Protein AF-A0A7C7KU32-F1 (afdb_monomer)

Secondary structure (DSSP, 8-state):
-EEEETTEEEEEEEEEPS-SSS-S-GGGSSSSSPPTTGGGS--EEEEEEEEEEEETTEEEEEEEE--TTS-EEEEEEEEEETTEEEEEEEEEE--SSSTT--EEEEEEEEEEEETTEEEEEEEEEEE-SS-EEEEEEEEEEEEETTEE--EEEEEEE-TTS--SSSSEEEEEEE--EEEEETTEEEEEEEEEEEESS-TTTS-SEEEEEEEEEEE--

Mean predicted aligned error: 4.16 Å

pLDDT: mean 93.87, std 7.4, range [55.31, 98.69]

Sequence (217 aa):
TLKPLSGVSVDAGILTTNIGFEIADTYSNPNVLFGSVWWAQPFRYPGARITYDVMEGISLYTEYNKEYGGDNFAVGSLGSVGNISYAITYFDYNDTDTNGTNKNLIDLVLSTSLGPTTLGLNLDYQWLDDDSAYGIALYFIPTFGNLSVPIRLEYFNSGTSGIYLDEEGYTAT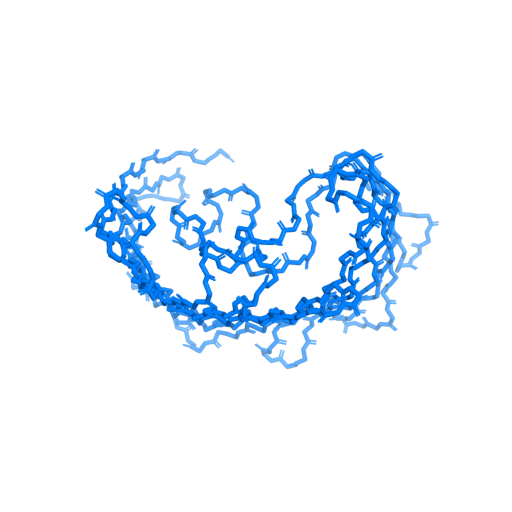VTPTLRPSENTFIRLDVSFISTENDVFGSEDDKTTASLELGFTF

Solvent-accessible surface area (backbone atoms only — not comparable to full-atom values): 11095 Å² total; per-residue (Å²): 117,46,67,92,47,90,55,34,40,39,37,70,45,80,40,69,57,84,57,61,75,64,57,86,58,43,91,78,31,74,45,70,70,84,50,76,61,57,72,64,52,72,59,70,30,46,32,40,35,43,36,39,51,80,48,93,56,33,30,39,37,42,34,43,33,46,50,71,89,18,74,25,41,36,41,35,42,41,37,49,62,90,71,34,37,40,33,39,35,42,37,44,39,42,32,63,76,60,86,63,48,50,38,39,37,40,33,41,24,41,35,38,69,63,83,61,27,39,40,38,38,27,38,39,44,33,34,45,90,89,40,48,30,40,26,40,37,40,36,44,34,42,49,61,91,53,36,34,48,26,35,40,41,36,42,40,35,5,58,89,54,66,64,41,100,45,48,32,37,40,36,44,33,43,16,46,31,41,35,91,44,100,42,34,40,41,34,43,26,42,35,39,39,40,39,80,54,58,80,66,84,83,31,36,56,50,78,48,76,49,76,49,76,52,75,60,134

Structure (mmCIF, N/CA/C/O backbone):
data_AF-A0A7C7KU32-F1
#
_entry.id   AF-A0A7C7KU32-F1
#
loop_
_atom_site.group_PDB
_atom_site.id
_atom_site.type_symbol
_atom_site.label_atom_id
_atom_site.label_alt_id
_atom_site.label_comp_id
_atom_site.label_asym_id
_atom_site.label_entity_id
_atom_site.label_seq_id
_atom_site.pdbx_PDB_ins_code
_atom_site.Cartn_x
_atom_site.Cartn_y
_atom_site.Cartn_z
_atom_site.occupancy
_atom_site.B_iso_or_equiv
_atom_site.auth_seq_id
_atom_site.auth_comp_id
_atom_site.auth_asym_id
_atom_site.auth_atom_id
_atom_site.pdbx_PDB_model_num
ATOM 1 N N . THR A 1 1 ? -20.100 5.529 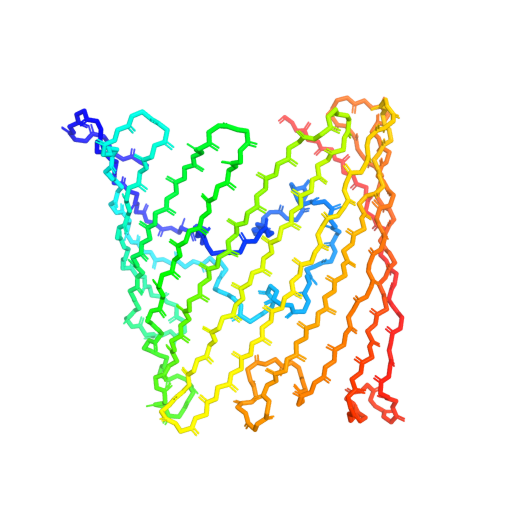-10.520 1.00 92.25 1 THR A N 1
ATOM 2 C CA . THR A 1 1 ? -20.459 4.131 -10.812 1.00 92.25 1 THR A CA 1
ATOM 3 C C . THR A 1 1 ? -21.775 4.024 -11.555 1.00 92.25 1 THR A C 1
ATOM 5 O O . THR A 1 1 ? -22.782 4.554 -11.096 1.00 92.25 1 THR A O 1
ATOM 8 N N . LEU A 1 2 ? -21.780 3.320 -12.682 1.00 95.00 2 LEU A N 1
ATOM 9 C CA . LEU A 1 2 ? -22.965 2.850 -13.400 1.00 95.00 2 LEU A CA 1
ATOM 10 C C . LEU A 1 2 ? -23.115 1.339 -13.170 1.00 95.00 2 LEU A C 1
ATOM 12 O O . LEU A 1 2 ? -22.115 0.633 -13.086 1.00 95.00 2 LEU A O 1
ATOM 16 N N . LYS A 1 3 ? -24.350 0.837 -13.080 1.00 96.75 3 LYS A N 1
ATOM 17 C CA . LYS A 1 3 ? -24.653 -0.596 -12.898 1.00 96.75 3 LYS A CA 1
ATOM 18 C C . LYS A 1 3 ? -25.557 -1.086 -14.034 1.00 96.75 3 LYS A C 1
ATOM 20 O O . LYS A 1 3 ? -26.775 -1.112 -13.864 1.00 96.75 3 LYS A O 1
ATOM 25 N N . PRO A 1 4 ? -24.997 -1.372 -15.222 1.00 93.31 4 PRO A N 1
ATOM 26 C CA . PRO A 1 4 ? -25.795 -1.666 -16.412 1.00 93.31 4 PRO A CA 1
ATOM 27 C C . PRO A 1 4 ? -26.512 -3.020 -16.334 1.00 93.31 4 PRO A C 1
ATOM 29 O O . PRO A 1 4 ? -27.565 -3.188 -16.942 1.00 93.31 4 PRO A O 1
ATOM 32 N N . LEU A 1 5 ? -25.944 -3.978 -15.598 1.00 96.00 5 LEU A N 1
ATOM 33 C CA . LEU A 1 5 ? -26.462 -5.330 -15.413 1.00 96.00 5 LEU A CA 1
ATOM 34 C C . LEU A 1 5 ? -26.204 -5.779 -13.970 1.00 96.00 5 LEU A C 1
ATOM 36 O O . LEU A 1 5 ? -25.356 -5.220 -13.274 1.00 96.00 5 LEU A O 1
ATOM 40 N N . SER A 1 6 ? -26.932 -6.801 -13.520 1.00 95.19 6 SER A N 1
ATOM 41 C CA . SER A 1 6 ? -26.637 -7.443 -12.236 1.00 95.19 6 SER A CA 1
ATOM 42 C C . SER A 1 6 ? -25.220 -8.023 -12.256 1.00 95.19 6 SER A C 1
ATOM 44 O O . SER A 1 6 ? -24.828 -8.646 -13.242 1.00 95.19 6 SER A O 1
ATOM 46 N N . GLY A 1 7 ? -24.457 -7.775 -11.191 1.00 95.38 7 GLY A N 1
ATOM 47 C CA . GLY A 1 7 ? -23.067 -8.214 -11.068 1.00 95.38 7 GLY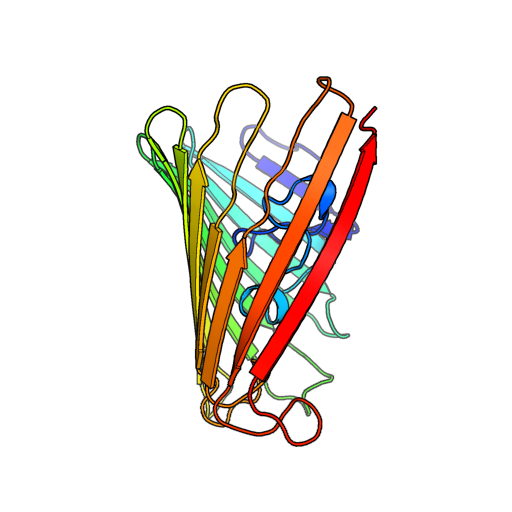 A CA 1
ATOM 48 C C . GLY A 1 7 ? -22.065 -7.447 -11.932 1.00 95.38 7 GLY A C 1
ATOM 49 O O . GLY A 1 7 ? -20.913 -7.846 -11.981 1.00 95.38 7 GLY A O 1
ATOM 50 N N . VAL A 1 8 ? -22.460 -6.375 -12.633 1.00 97.75 8 VAL A N 1
ATOM 51 C CA . VAL A 1 8 ? -21.537 -5.545 -13.427 1.00 97.75 8 VAL A CA 1
ATOM 52 C C . VAL A 1 8 ? -21.561 -4.108 -12.922 1.00 97.75 8 VAL A C 1
ATOM 54 O O . VAL A 1 8 ? -22.628 -3.487 -12.856 1.00 97.75 8 VAL A O 1
ATOM 57 N N . SER A 1 9 ? -20.386 -3.546 -12.636 1.00 98.19 9 SER A N 1
ATOM 58 C CA . SER A 1 9 ? -20.213 -2.111 -12.399 1.00 98.19 9 SER A CA 1
ATOM 59 C C . SER A 1 9 ? -19.231 -1.495 -13.385 1.00 98.19 9 SER A C 1
ATOM 61 O O . SER A 1 9 ? -18.278 -2.128 -13.830 1.00 98.19 9 SER A O 1
ATOM 63 N N . VAL A 1 10 ? -19.496 -0.239 -13.735 1.00 98.06 10 VAL A N 1
ATOM 64 C CA . VAL A 1 10 ? -18.617 0.586 -14.559 1.00 98.06 10 VAL A CA 1
ATOM 65 C C . VAL A 1 10 ? -18.319 1.871 -13.800 1.00 98.06 10 VAL A C 1
ATOM 67 O O . VAL A 1 10 ? -19.229 2.643 -13.479 1.00 98.06 10 VAL A O 1
ATOM 70 N N . ASP A 1 11 ? -17.048 2.111 -13.526 1.00 97.75 11 ASP A N 1
ATOM 71 C CA . ASP A 1 11 ? -16.542 3.327 -12.905 1.00 97.75 11 ASP A CA 1
ATOM 72 C C . ASP A 1 11 ? -15.742 4.124 -13.925 1.00 97.75 11 ASP A C 1
ATOM 74 O O . ASP A 1 11 ? -15.024 3.554 -14.736 1.00 97.75 11 ASP A O 1
ATOM 78 N N . ALA A 1 12 ? -15.909 5.443 -13.929 1.00 96.88 12 ALA A N 1
ATOM 79 C CA . ALA A 1 12 ? -15.199 6.341 -14.828 1.00 96.88 12 ALA A CA 1
ATOM 80 C C . ALA A 1 12 ? -15.005 7.700 -14.154 1.00 96.88 12 ALA A C 1
ATOM 82 O O . ALA A 1 12 ? -15.864 8.138 -13.382 1.00 96.88 12 ALA A O 1
ATOM 83 N N . GLY A 1 13 ? -13.897 8.366 -14.468 1.00 95.31 13 GLY A N 1
ATOM 84 C CA . GLY A 1 13 ? -13.488 9.622 -13.839 1.00 95.31 13 GLY A CA 1
ATOM 85 C C . GLY A 1 13 ? -12.115 9.474 -13.200 1.00 95.31 13 GLY A C 1
ATOM 86 O O . GLY A 1 13 ? -11.280 8.752 -13.731 1.00 95.31 13 GLY A O 1
ATOM 87 N N . ILE A 1 14 ? -11.882 10.152 -12.075 1.00 94.12 14 ILE A N 1
ATOM 88 C CA . ILE A 1 14 ? -10.678 9.929 -11.269 1.00 94.12 14 ILE A CA 1
ATOM 89 C C . ILE A 1 14 ? -10.911 8.696 -10.403 1.00 94.12 14 ILE A C 1
ATOM 91 O O . ILE A 1 14 ? -11.779 8.704 -9.528 1.00 94.12 14 ILE A O 1
ATOM 95 N N . LEU A 1 15 ? -10.159 7.641 -10.684 1.00 93.69 15 LEU A N 1
ATOM 96 C CA . LEU A 1 15 ? -10.198 6.379 -9.965 1.00 93.69 15 LEU A CA 1
ATOM 97 C C . LEU A 1 15 ? -9.071 6.349 -8.932 1.00 93.69 15 LEU A C 1
ATOM 99 O O . LEU A 1 15 ? -7.986 6.876 -9.175 1.00 93.69 15 LEU A O 1
ATOM 103 N N . THR A 1 16 ? -9.336 5.720 -7.791 1.00 92.12 16 THR A N 1
ATOM 104 C CA . THR A 1 16 ? -8.290 5.276 -6.863 1.00 92.12 16 THR A CA 1
ATOM 105 C C . THR A 1 16 ? -7.867 3.870 -7.265 1.00 92.12 16 THR A C 1
ATOM 107 O O . THR A 1 16 ? -8.709 3.066 -7.686 1.00 92.12 16 THR A O 1
ATOM 110 N N . THR A 1 17 ? -6.579 3.573 -7.126 1.00 90.88 17 THR A N 1
ATOM 111 C CA . THR A 1 17 ? -6.053 2.244 -7.424 1.00 90.88 17 THR A CA 1
ATOM 112 C C . THR A 1 17 ? -6.693 1.128 -6.588 1.00 90.88 17 THR A C 1
ATOM 114 O O . THR A 1 17 ? -7.197 1.366 -5.492 1.00 90.88 17 THR A O 1
ATOM 117 N N . ASN A 1 18 ? -6.673 -0.090 -7.131 1.00 93.81 18 ASN A N 1
ATOM 118 C CA . ASN A 1 18 ? -6.971 -1.340 -6.416 1.00 93.81 18 ASN A CA 1
ATOM 119 C C . ASN A 1 18 ? -5.692 -2.092 -5.994 1.00 93.81 18 ASN A C 1
ATOM 121 O O . ASN A 1 18 ? -5.773 -3.232 -5.546 1.00 93.81 18 ASN A O 1
ATOM 125 N N . ILE A 1 19 ? -4.532 -1.482 -6.224 1.00 94.69 19 ILE A N 1
ATOM 126 C CA . ILE A 1 19 ? -3.205 -2.025 -5.933 1.00 94.69 19 ILE A CA 1
ATOM 127 C C . ILE A 1 19 ? -2.798 -1.582 -4.541 1.00 94.69 19 ILE A C 1
ATOM 129 O O . ILE A 1 19 ? -3.025 -0.422 -4.201 1.00 94.69 19 ILE A O 1
ATOM 133 N N . GLY A 1 20 ? -2.198 -2.507 -3.797 1.00 95.06 20 GLY A N 1
ATOM 134 C CA . GLY A 1 20 ? -1.613 -2.305 -2.485 1.00 95.06 20 GLY A CA 1
ATOM 135 C C . GLY A 1 20 ? -2.590 -2.225 -1.318 1.00 95.06 20 GLY A C 1
ATOM 136 O O . GLY A 1 20 ? -3.811 -2.153 -1.456 1.00 95.06 20 GLY A O 1
ATOM 137 N N . PHE A 1 21 ? -2.015 -2.293 -0.117 1.00 95.25 21 PHE A N 1
ATOM 138 C CA . PHE A 1 21 ? -2.774 -2.340 1.136 1.00 95.25 21 PHE A CA 1
ATOM 139 C C . PHE A 1 21 ? -3.217 -0.957 1.628 1.00 95.25 21 PHE A C 1
ATOM 141 O O . PHE A 1 21 ? -4.255 -0.831 2.281 1.00 95.25 21 PHE A O 1
ATOM 148 N N . GLU A 1 22 ? -2.410 0.072 1.374 1.00 93.56 22 GLU A N 1
ATOM 149 C CA . GLU A 1 22 ? -2.767 1.441 1.737 1.00 93.56 22 GLU A CA 1
ATOM 150 C C . GLU A 1 22 ? -3.750 2.015 0.711 1.00 93.56 22 GLU A C 1
ATOM 152 O O . GLU A 1 22 ? -4.042 1.419 -0.317 1.00 93.56 22 GLU A O 1
ATOM 157 N N . ILE A 1 23 ? -4.350 3.156 1.014 1.00 89.94 23 ILE A N 1
ATOM 158 C CA . ILE A 1 23 ? -5.254 3.851 0.104 1.00 89.94 23 ILE A CA 1
ATOM 159 C C . ILE A 1 23 ? -4.927 5.332 0.073 1.00 89.94 23 ILE A C 1
ATOM 161 O O . ILE A 1 23 ? -4.360 5.896 1.006 1.00 89.94 23 ILE A O 1
ATOM 165 N N . ALA A 1 24 ? -5.327 5.990 -1.010 1.00 85.00 24 ALA A N 1
ATOM 166 C CA . ALA A 1 24 ? -4.968 7.379 -1.251 1.00 85.00 24 ALA A CA 1
ATOM 167 C C . ALA A 1 24 ? -5.427 8.362 -0.157 1.00 85.00 24 ALA A C 1
ATOM 169 O O . ALA A 1 24 ? -4.800 9.393 0.082 1.00 85.00 24 ALA A O 1
ATOM 170 N N . ASP A 1 25 ? -6.534 8.047 0.506 1.00 86.44 25 ASP A N 1
ATOM 171 C CA . ASP A 1 25 ? -7.061 8.824 1.618 1.00 86.44 25 ASP A CA 1
ATOM 172 C C . ASP A 1 25 ? -6.360 8.428 2.924 1.00 86.44 25 ASP A C 1
ATOM 174 O O . ASP A 1 25 ? -6.793 7.515 3.627 1.00 86.44 25 ASP A O 1
ATOM 178 N N . THR A 1 26 ? -5.284 9.138 3.270 1.00 83.25 26 THR A N 1
ATOM 179 C CA . THR A 1 26 ? -4.409 8.823 4.419 1.00 83.25 26 THR A CA 1
ATOM 180 C C . THR A 1 26 ? -5.140 8.714 5.760 1.00 83.25 26 THR A C 1
ATOM 182 O O . THR A 1 26 ? -4.711 7.969 6.641 1.00 83.25 26 THR A O 1
ATOM 185 N N . TYR A 1 27 ? -6.262 9.417 5.946 1.00 86.12 27 TYR A N 1
ATOM 186 C CA . TYR A 1 27 ? -7.094 9.330 7.157 1.00 86.12 27 TYR A CA 1
ATOM 187 C C . TYR A 1 27 ? -7.785 7.968 7.339 1.00 86.12 27 TYR A C 1
ATOM 189 O O . TYR A 1 27 ? -8.205 7.634 8.449 1.00 86.12 27 TYR A O 1
ATOM 197 N N . SER A 1 28 ? -7.890 7.185 6.267 1.00 88.88 28 SER A N 1
ATOM 198 C CA . SER A 1 28 ? -8.408 5.817 6.280 1.00 88.88 28 SER A CA 1
ATOM 199 C C . SER A 1 28 ? -7.304 4.759 6.386 1.00 88.88 28 SER A C 1
ATOM 201 O O . SER A 1 28 ? -7.614 3.595 6.633 1.00 88.88 28 SER A O 1
ATOM 203 N N . ASN A 1 29 ? -6.031 5.143 6.250 1.00 93.12 29 ASN A N 1
ATOM 204 C CA . ASN A 1 29 ? -4.909 4.223 6.433 1.00 93.12 29 ASN A CA 1
ATOM 205 C C . ASN A 1 29 ? -4.618 3.967 7.916 1.00 93.12 29 ASN A C 1
ATOM 207 O O . ASN A 1 29 ? -4.879 4.832 8.757 1.00 93.12 29 ASN A O 1
ATOM 211 N N . PRO A 1 30 ? -4.030 2.810 8.268 1.00 93.44 30 PRO A N 1
ATOM 212 C CA . PRO A 1 30 ? -3.544 2.572 9.624 1.00 93.44 30 PRO A CA 1
ATOM 213 C C . PRO A 1 30 ? -2.400 3.524 10.002 1.00 93.44 30 PRO A C 1
ATOM 215 O O . PRO A 1 30 ? -2.381 4.056 11.110 1.00 93.44 30 PRO A O 1
ATOM 218 N N . ASN A 1 31 ? -1.473 3.760 9.074 1.00 95.25 31 ASN A N 1
ATOM 219 C CA . ASN A 1 31 ? -0.324 4.645 9.242 1.00 95.25 31 ASN A CA 1
ATOM 220 C C . ASN A 1 31 ? -0.621 6.040 8.655 1.00 95.25 31 ASN A C 1
ATOM 222 O O . ASN A 1 31 ? -1.492 6.186 7.796 1.00 95.25 31 ASN A O 1
ATOM 226 N N . VAL A 1 32 ? 0.066 7.080 9.140 1.00 93.62 32 VAL A N 1
ATOM 227 C CA . VAL A 1 32 ? -0.073 8.453 8.609 1.00 93.62 32 VAL A CA 1
ATOM 228 C C . VAL A 1 32 ? 0.771 8.612 7.350 1.00 93.62 32 VAL A C 1
ATOM 230 O O . VAL A 1 32 ? 0.314 9.190 6.365 1.00 93.62 32 VAL A O 1
ATOM 233 N N . LEU A 1 33 ? 2.008 8.114 7.396 1.00 93.56 33 LEU A N 1
ATOM 234 C CA . LEU A 1 33 ? 2.943 8.162 6.281 1.00 93.56 33 LEU A CA 1
ATOM 235 C C . LEU A 1 33 ? 2.787 6.913 5.412 1.00 93.56 33 LEU A C 1
ATOM 237 O O 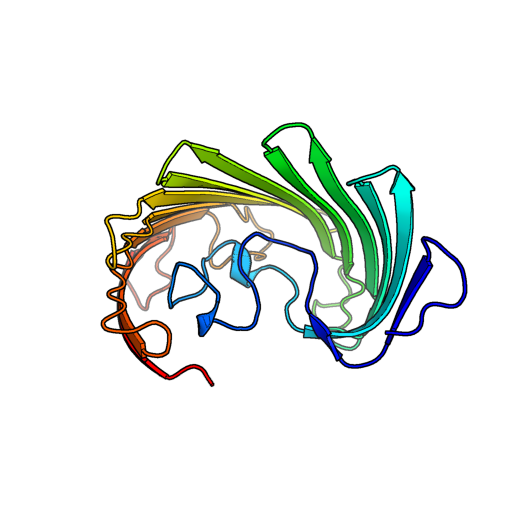. LEU A 1 33 ? 2.787 5.790 5.926 1.00 93.56 33 LEU A O 1
ATOM 241 N N . PHE A 1 34 ? 2.721 7.116 4.098 1.00 93.94 34 PHE A N 1
ATOM 242 C CA . PHE A 1 34 ? 2.792 6.026 3.130 1.00 93.94 34 PHE A CA 1
ATOM 243 C C . PHE A 1 34 ? 4.103 5.254 3.261 1.00 93.94 34 PHE A C 1
ATOM 245 O O . PHE A 1 34 ? 5.154 5.845 3.530 1.00 93.94 34 PHE A O 1
ATOM 252 N N . GLY A 1 35 ? 4.015 3.940 3.091 1.00 93.62 35 GLY A N 1
ATOM 253 C CA . GLY A 1 35 ? 5.149 3.033 3.139 1.00 93.62 35 GLY A CA 1
ATOM 254 C C . GLY A 1 35 ? 6.030 3.131 1.907 1.00 93.62 35 GLY A C 1
ATOM 255 O O . GLY A 1 35 ? 5.604 3.606 0.852 1.00 93.62 35 GLY A O 1
ATOM 256 N N . SER A 1 36 ? 7.270 2.671 2.036 1.00 94.44 36 SER A N 1
ATOM 257 C CA . SER A 1 36 ? 8.215 2.644 0.916 1.00 94.44 36 SER A CA 1
ATOM 258 C C . SER A 1 36 ? 7.739 1.745 -0.219 1.00 94.44 36 SER A C 1
ATOM 260 O O . SER A 1 36 ? 7.956 2.082 -1.380 1.00 94.44 36 SER A O 1
ATOM 262 N N . VAL A 1 37 ? 7.058 0.636 0.096 1.00 95.06 37 VAL A N 1
ATOM 263 C CA . VAL A 1 37 ? 6.497 -0.255 -0.929 1.00 95.06 37 VAL A CA 1
ATOM 264 C C . VAL A 1 37 ? 5.358 0.449 -1.668 1.00 95.06 37 VAL A C 1
ATOM 266 O O . VAL A 1 37 ? 5.337 0.460 -2.894 1.00 95.06 37 VAL A O 1
ATOM 269 N N . TRP A 1 38 ? 4.476 1.132 -0.932 1.00 91.94 38 TRP A N 1
ATOM 270 C CA . TRP A 1 38 ? 3.351 1.877 -1.506 1.00 91.94 38 TRP A CA 1
ATOM 271 C C . TRP A 1 38 ? 3.789 3.001 -2.455 1.00 91.94 38 TRP A C 1
ATOM 273 O O . TRP A 1 38 ? 3.135 3.253 -3.462 1.00 91.94 38 TRP A O 1
ATOM 283 N N . TRP A 1 39 ? 4.906 3.679 -2.174 1.00 86.94 39 TRP A N 1
ATOM 284 C CA . TRP A 1 39 ? 5.397 4.775 -3.019 1.00 86.94 39 TRP A CA 1
ATOM 285 C C . TRP A 1 39 ? 5.705 4.373 -4.468 1.00 86.94 39 TRP A C 1
ATOM 287 O O . TRP A 1 39 ? 5.693 5.242 -5.338 1.00 86.94 39 TRP A O 1
ATOM 297 N N . ALA A 1 40 ? 5.957 3.089 -4.737 1.00 87.12 40 ALA A N 1
ATOM 298 C CA . ALA A 1 40 ? 6.211 2.580 -6.085 1.00 87.12 40 ALA A CA 1
ATOM 299 C C . ALA A 1 40 ? 4.932 2.153 -6.838 1.00 87.12 40 ALA A C 1
ATOM 301 O O . ALA A 1 40 ? 5.012 1.690 -7.982 1.00 87.12 40 ALA A O 1
ATOM 302 N N . GLN A 1 41 ? 3.765 2.296 -6.208 1.00 91.00 41 GLN A N 1
ATOM 303 C CA . GLN A 1 41 ? 2.465 1.871 -6.716 1.00 91.00 41 GLN A CA 1
ATOM 304 C C . GLN A 1 41 ? 1.661 3.057 -7.282 1.00 91.00 41 GLN A C 1
ATOM 306 O O . GLN A 1 41 ? 1.929 4.215 -6.950 1.00 91.00 41 GLN A O 1
ATOM 311 N N . PRO A 1 42 ? 0.669 2.807 -8.158 1.00 89.00 42 PRO A N 1
ATOM 312 C CA . PRO A 1 42 ? -0.087 3.878 -8.788 1.00 89.00 42 PRO A CA 1
ATOM 313 C C . PRO A 1 42 ? -1.145 4.407 -7.813 1.00 89.00 42 PRO A C 1
ATOM 315 O O . PRO A 1 42 ? -1.667 3.653 -6.996 1.00 89.00 42 PRO A O 1
ATOM 318 N N . PHE A 1 43 ? -1.495 5.694 -7.870 1.00 87.25 43 PHE A N 1
ATOM 319 C CA . PHE A 1 43 ? -2.240 6.327 -6.765 1.00 87.25 43 PHE A CA 1
ATOM 320 C C . PHE A 1 43 ? -3.684 6.687 -7.125 1.00 87.25 43 PHE A C 1
ATOM 322 O O . PHE A 1 43 ? -4.656 6.090 -6.642 1.00 87.25 43 PHE A O 1
ATOM 329 N N . ARG A 1 44 ? -3.825 7.711 -7.969 1.00 91.19 44 ARG A N 1
ATOM 330 C CA . ARG A 1 44 ? -5.094 8.220 -8.487 1.00 91.19 44 ARG A CA 1
ATOM 331 C C . ARG A 1 44 ? -4.886 8.668 -9.916 1.00 91.19 44 ARG A C 1
ATOM 333 O O . ARG A 1 44 ? -4.008 9.482 -10.185 1.00 91.19 44 ARG A O 1
ATOM 340 N N . TYR A 1 45 ? -5.758 8.217 -10.801 1.00 92.12 45 TYR A N 1
ATOM 341 C CA . TYR A 1 45 ? -5.625 8.476 -12.227 1.00 92.12 45 TYR A CA 1
ATOM 342 C C . TYR A 1 45 ? -6.995 8.644 -12.889 1.00 92.12 45 TYR A C 1
ATOM 344 O O . TYR A 1 45 ? -7.984 8.044 -12.455 1.00 92.12 45 TYR A O 1
ATOM 352 N N . PRO A 1 46 ? -7.105 9.472 -13.940 1.00 94.94 46 PRO A N 1
ATOM 353 C CA . PRO A 1 46 ? -8.257 9.433 -14.823 1.00 94.94 46 PRO A CA 1
ATOM 354 C C . PRO A 1 46 ? -8.317 8.079 -15.537 1.00 94.94 46 PRO A C 1
ATOM 356 O O . PRO A 1 46 ? -7.336 7.633 -16.125 1.00 94.94 46 PRO A O 1
ATOM 359 N N . GLY A 1 47 ? -9.476 7.431 -15.525 1.00 96.00 47 GLY A N 1
ATOM 360 C CA . GLY A 1 47 ? -9.627 6.122 -16.145 1.00 96.00 47 GLY A CA 1
ATOM 361 C C . GLY A 1 47 ? -11.063 5.630 -16.196 1.00 96.00 47 GLY A C 1
ATOM 362 O O . GLY A 1 47 ? -12.014 6.350 -15.867 1.00 96.00 47 GLY A O 1
ATOM 363 N N . ALA A 1 48 ? -11.197 4.382 -16.629 1.00 97.75 48 ALA A N 1
AT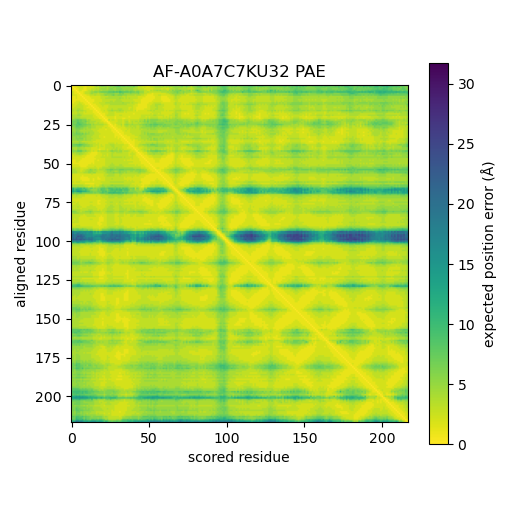OM 364 C CA . ALA A 1 48 ? -12.432 3.624 -16.593 1.00 97.75 48 ALA A CA 1
ATOM 365 C C . ALA A 1 48 ? -12.157 2.184 -16.147 1.00 97.75 48 ALA A C 1
ATOM 367 O O . ALA A 1 48 ? -11.238 1.537 -16.645 1.00 97.75 48 ALA A O 1
ATOM 368 N N . ARG A 1 49 ? -12.993 1.675 -15.244 1.00 98.19 49 ARG A N 1
ATOM 369 C CA . ARG A 1 49 ? -12.919 0.322 -14.694 1.00 98.19 49 ARG A CA 1
ATOM 370 C C . ARG A 1 49 ? -14.235 -0.398 -14.917 1.00 98.19 49 ARG A C 1
ATOM 372 O O . ARG A 1 49 ? -15.302 0.162 -14.664 1.00 98.19 49 ARG A O 1
ATOM 379 N N . ILE A 1 50 ? -14.155 -1.645 -15.362 1.00 98.38 50 ILE A N 1
ATOM 380 C CA . ILE A 1 50 ? -15.285 -2.568 -15.400 1.00 98.38 50 ILE A CA 1
ATOM 381 C C . ILE A 1 50 ? -15.017 -3.654 -14.371 1.00 98.38 50 ILE A C 1
ATOM 383 O O . ILE A 1 50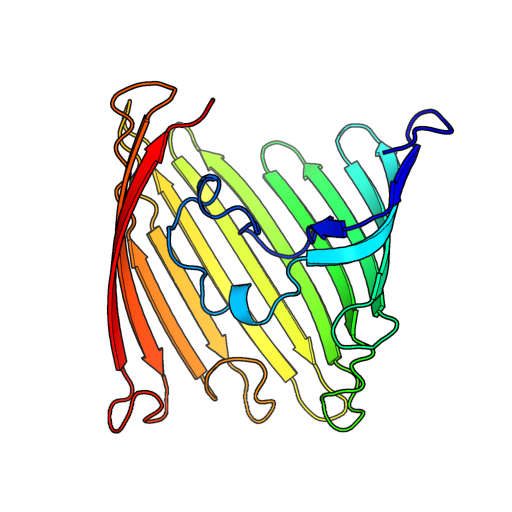 ? -13.972 -4.298 -14.423 1.00 98.38 50 ILE A O 1
ATOM 387 N N . THR A 1 51 ? -15.979 -3.880 -13.485 1.00 98.50 51 THR A N 1
ATOM 388 C CA . THR A 1 51 ? -15.939 -4.952 -12.490 1.00 98.50 51 THR A CA 1
ATOM 389 C C . THR A 1 51 ? -17.088 -5.918 -12.745 1.00 98.50 51 THR A C 1
ATOM 391 O O . THR A 1 51 ? -18.213 -5.490 -13.015 1.00 98.50 51 THR A O 1
ATOM 394 N N . TYR A 1 52 ? -16.800 -7.215 -12.667 1.00 98.25 52 TYR A N 1
ATOM 395 C CA . TYR A 1 52 ? -17.755 -8.305 -12.805 1.00 98.25 52 TYR A CA 1
ATOM 396 C C . TYR A 1 52 ? -17.697 -9.238 -11.592 1.00 98.25 52 TYR A C 1
ATOM 398 O O . TYR A 1 52 ? -16.664 -9.848 -11.316 1.00 98.25 52 TYR A O 1
ATOM 406 N N . ASP A 1 53 ? -18.821 -9.377 -10.897 1.00 98.06 53 ASP A N 1
ATOM 407 C CA . ASP A 1 53 ? -19.003 -10.311 -9.790 1.00 98.06 53 ASP A CA 1
ATOM 408 C C . ASP A 1 53 ? -19.167 -11.728 -10.354 1.00 98.06 53 ASP A C 1
ATOM 410 O O . ASP A 1 53 ? -20.227 -12.100 -10.865 1.00 98.06 53 ASP A O 1
ATOM 414 N N . VAL A 1 54 ? -18.099 -12.525 -10.288 1.00 96.75 54 VAL A N 1
ATOM 415 C CA . VAL A 1 54 ? -18.097 -13.903 -10.809 1.00 96.75 54 VAL A CA 1
ATOM 416 C C . VAL A 1 54 ? -18.816 -14.870 -9.871 1.00 96.75 54 VAL A C 1
ATOM 418 O O . VAL A 1 54 ? -19.392 -15.859 -10.323 1.00 96.75 54 VAL A O 1
ATOM 421 N N . MET A 1 55 ? -18.786 -14.591 -8.567 1.00 95.38 55 MET A N 1
ATOM 422 C CA . MET A 1 55 ? -19.549 -15.286 -7.532 1.00 95.38 55 MET A CA 1
ATOM 423 C C . MET A 1 55 ? -19.630 -14.422 -6.270 1.00 95.38 55 MET A C 1
ATOM 425 O O . MET A 1 55 ? -19.025 -13.355 -6.190 1.00 95.38 55 MET A O 1
ATOM 429 N N . GLU A 1 56 ? -20.381 -14.878 -5.268 1.00 93.88 56 GLU A N 1
ATOM 430 C CA . GLU A 1 56 ? -20.480 -14.172 -3.992 1.00 93.88 56 GLU A CA 1
ATOM 431 C C . GLU A 1 56 ? -19.092 -13.977 -3.361 1.00 93.88 56 GLU A C 1
ATOM 433 O O . GLU A 1 56 ? -18.355 -14.937 -3.142 1.00 93.88 56 GLU A O 1
ATOM 438 N N . GLY A 1 57 ? -18.742 -12.717 -3.096 1.00 94.94 57 GLY A N 1
ATOM 439 C CA . GLY A 1 57 ? -17.477 -12.345 -2.467 1.00 94.94 57 GLY A CA 1
ATOM 440 C C . GLY A 1 57 ? -16.253 -12.375 -3.383 1.00 94.94 57 GLY A C 1
ATOM 441 O O . GLY A 1 57 ? -15.157 -12.175 -2.869 1.00 94.94 57 GLY A O 1
ATOM 442 N N . ILE A 1 58 ? -16.398 -12.609 -4.695 1.00 98.00 58 ILE A N 1
ATOM 443 C CA . ILE A 1 58 ? -15.286 -12.551 -5.656 1.00 98.00 58 ILE A CA 1
ATOM 444 C C . ILE A 1 58 ? -15.692 -11.762 -6.901 1.00 98.00 58 ILE A C 1
ATOM 446 O O . ILE A 1 58 ? -16.648 -12.114 -7.599 1.00 98.00 58 ILE A O 1
ATOM 450 N N . SER A 1 59 ? -14.887 -10.756 -7.225 1.00 98.56 59 SER A N 1
ATOM 451 C CA . SER A 1 59 ? -15.066 -9.897 -8.387 1.00 98.56 59 SER A CA 1
ATOM 452 C C . SER A 1 59 ? -13.786 -9.845 -9.212 1.00 98.56 59 SER A C 1
ATOM 454 O O . SER A 1 59 ? -12.690 -9.713 -8.673 1.00 98.56 59 SER A O 1
ATOM 456 N N . LEU A 1 60 ? -13.929 -9.905 -10.532 1.00 98.62 60 LEU A N 1
ATOM 457 C CA . LEU A 1 60 ? -12.858 -9.608 -11.478 1.00 98.62 60 LEU A CA 1
ATOM 458 C C . LEU A 1 60 ? -13.003 -8.173 -11.955 1.00 98.62 60 LEU A C 1
ATOM 460 O O . LEU A 1 60 ? -14.123 -7.695 -12.125 1.00 98.62 60 LEU A O 1
ATOM 464 N N . TYR A 1 61 ? -11.898 -7.499 -12.238 1.00 98.56 61 TYR A N 1
ATOM 465 C CA . TYR A 1 61 ? -11.950 -6.203 -12.893 1.00 98.56 61 TYR A CA 1
ATOM 466 C C . TYR A 1 61 ? -10.907 -6.081 -13.990 1.00 98.56 61 TYR A C 1
ATOM 468 O O . TYR A 1 61 ? -9.853 -6.714 -13.964 1.00 98.56 61 TYR A O 1
ATOM 476 N N . THR A 1 62 ? -11.222 -5.227 -14.951 1.00 98.31 62 THR A N 1
ATOM 477 C CA . THR A 1 62 ? -10.262 -4.689 -15.904 1.00 98.31 62 THR A CA 1
ATOM 478 C C . THR A 1 62 ? -10.384 -3.180 -15.906 1.00 98.31 62 THR A C 1
ATOM 480 O O . THR A 1 62 ? -11.464 -2.621 -15.685 1.00 98.31 62 THR A O 1
ATOM 483 N N . GLU A 1 63 ? -9.267 -2.517 -16.122 1.00 97.31 63 GLU A N 1
ATOM 484 C CA . GLU A 1 63 ? -9.174 -1.080 -16.081 1.00 97.31 63 GLU A CA 1
ATOM 485 C C . GLU A 1 63 ? -8.281 -0.574 -17.198 1.00 97.31 63 GLU A C 1
ATOM 487 O O . GLU A 1 63 ? -7.265 -1.179 -17.532 1.00 97.31 63 GLU A O 1
ATOM 492 N N . TYR A 1 64 ? -8.679 0.568 -17.733 1.00 96.19 64 TYR A N 1
ATOM 493 C CA . TYR A 1 64 ? -7.828 1.445 -18.507 1.00 96.19 64 TYR A CA 1
ATOM 494 C C . TYR A 1 64 ? -7.647 2.748 -17.731 1.00 96.19 64 TYR A C 1
ATOM 496 O O . TYR A 1 64 ? -8.634 3.326 -17.254 1.00 96.19 64 TYR A O 1
ATOM 504 N N . ASN A 1 65 ? -6.418 3.242 -17.643 1.00 94.00 65 ASN A N 1
ATOM 505 C CA . ASN A 1 65 ? -6.142 4.523 -17.014 1.00 94.00 65 ASN A CA 1
ATOM 506 C C . ASN A 1 65 ? -5.068 5.322 -17.753 1.00 94.00 65 ASN A C 1
ATOM 508 O O . ASN A 1 65 ? -4.291 4.792 -18.542 1.00 94.00 65 ASN A O 1
ATOM 512 N N . LYS A 1 66 ? -5.071 6.630 -17.492 1.00 89.06 66 LYS A N 1
ATOM 513 C CA . LYS A 1 66 ? -4.055 7.570 -17.949 1.00 89.06 66 LYS A CA 1
ATOM 514 C C . LYS A 1 66 ? -3.283 8.114 -16.761 1.00 89.06 66 LYS A C 1
ATOM 516 O O . LYS A 1 66 ? -3.636 9.157 -16.209 1.00 89.06 66 LYS A O 1
ATOM 521 N N . GLU A 1 67 ? -2.236 7.406 -16.381 1.00 80.06 67 GLU A N 1
ATOM 522 C CA . GLU A 1 67 ? -1.235 7.859 -15.416 1.00 80.06 67 GLU A CA 1
ATOM 523 C C . GLU A 1 67 ? 0.073 8.160 -16.164 1.00 80.06 67 GLU A C 1
ATOM 525 O O . GLU A 1 67 ? 0.342 7.537 -17.189 1.00 80.06 67 GLU A O 1
ATOM 530 N N . TYR A 1 68 ? 0.852 9.142 -15.697 1.00 72.50 68 TYR A N 1
ATOM 531 C CA . TYR A 1 68 ? 2.173 9.491 -16.261 1.00 72.50 68 TYR A CA 1
ATOM 532 C C . TYR A 1 68 ? 2.194 9.770 -17.780 1.00 72.50 68 TYR A C 1
ATOM 534 O O . TYR A 1 68 ? 3.145 9.471 -18.490 1.00 72.50 68 TYR A O 1
ATOM 542 N N . GLY A 1 69 ? 1.101 10.330 -18.314 1.00 73.69 69 GLY A N 1
ATOM 543 C CA . GLY A 1 69 ? 0.989 10.667 -19.742 1.00 73.69 69 GLY A CA 1
ATOM 544 C C . GLY A 1 69 ? 0.754 9.473 -20.681 1.00 73.69 69 GLY A C 1
ATOM 545 O O . GLY A 1 69 ? 0.501 9.695 -21.867 1.00 73.69 69 GLY A O 1
ATOM 546 N N . GLY A 1 70 ? 0.757 8.251 -20.143 1.00 82.56 70 GLY A N 1
ATOM 547 C CA . GLY A 1 70 ? 0.617 6.987 -20.855 1.00 82.56 70 GLY A CA 1
ATOM 548 C C . GLY A 1 70 ? -0.795 6.405 -20.903 1.00 82.56 70 GLY A C 1
ATOM 549 O O . GLY A 1 70 ? -1.719 6.899 -20.257 1.00 82.56 70 GLY A O 1
ATOM 550 N N . ASP A 1 71 ? -0.949 5.335 -21.686 1.00 90.62 71 ASP A N 1
ATOM 551 C CA . ASP A 1 71 ? -2.147 4.489 -21.736 1.00 90.62 71 ASP A CA 1
ATOM 552 C C . ASP A 1 71 ? -1.862 3.182 -20.982 1.00 90.62 71 ASP A C 1
ATOM 554 O O . ASP A 1 71 ? -1.253 2.276 -21.549 1.00 90.62 71 ASP A O 1
ATOM 558 N N . ASN A 1 72 ? -2.301 3.084 -19.728 1.00 92.56 72 ASN A N 1
ATOM 559 C CA . ASN A 1 72 ? -2.024 1.940 -18.858 1.00 92.56 72 ASN A CA 1
ATOM 560 C C . ASN A 1 72 ? -3.239 1.019 -18.734 1.00 92.56 72 ASN A C 1
ATOM 562 O O . ASN A 1 72 ? -4.392 1.442 -18.905 1.00 92.56 72 ASN A O 1
ATOM 566 N N . PHE A 1 73 ? -2.979 -0.232 -18.358 1.00 95.19 73 PHE A N 1
ATOM 567 C CA . PHE A 1 73 ? -4.019 -1.237 -18.169 1.00 95.19 73 PHE A CA 1
ATOM 568 C C . PHE A 1 73 ? -3.825 -2.008 -16.873 1.00 95.19 73 PHE A C 1
ATOM 570 O O . PHE A 1 73 ? -2.709 -2.360 -16.506 1.00 95.19 73 PHE A O 1
ATOM 577 N N . ALA A 1 74 ? -4.931 -2.340 -16.214 1.00 96.81 74 ALA A N 1
ATOM 578 C CA . ALA A 1 74 ? -4.921 -3.251 -15.082 1.00 96.81 74 ALA A CA 1
ATOM 579 C C . ALA A 1 74 ? -5.935 -4.374 -15.275 1.00 96.81 74 ALA A C 1
ATOM 581 O O . ALA A 1 74 ? -7.018 -4.185 -15.839 1.00 96.81 74 ALA A O 1
ATOM 582 N N . VAL A 1 75 ? -5.605 -5.551 -14.761 1.00 98.31 75 VAL A N 1
ATOM 583 C CA . VAL A 1 75 ? -6.547 -6.656 -14.596 1.00 98.31 75 VAL A CA 1
ATOM 584 C C . VAL A 1 75 ? -6.313 -7.284 -13.238 1.00 98.31 75 VAL A C 1
ATOM 586 O O . VAL A 1 75 ? -5.173 -7.494 -12.830 1.00 98.31 75 VAL A O 1
ATOM 589 N N . GLY A 1 76 ? -7.386 -7.584 -12.523 1.00 98.38 76 GLY A N 1
ATOM 590 C CA . GLY A 1 76 ? -7.247 -8.133 -11.188 1.00 98.38 76 GLY A CA 1
ATOM 591 C C . GLY A 1 76 ? -8.484 -8.845 -10.684 1.00 98.38 76 GLY A C 1
ATOM 592 O O . GLY A 1 76 ? -9.538 -8.867 -11.325 1.00 98.38 76 GLY A O 1
ATOM 593 N N . SER A 1 77 ? -8.322 -9.440 -9.510 1.00 98.44 77 SER A N 1
ATOM 594 C CA . SER A 1 77 ? -9.374 -10.094 -8.749 1.00 98.44 77 SER A CA 1
ATOM 595 C C . SER A 1 77 ? -9.363 -9.557 -7.330 1.00 98.44 77 SER A C 1
ATOM 597 O O . SER A 1 77 ? -8.315 -9.479 -6.692 1.00 98.44 77 SER A O 1
ATOM 599 N N . LEU A 1 78 ? -10.543 -9.216 -6.837 1.00 98.00 78 LEU A N 1
ATOM 600 C CA . LEU A 1 78 ? -10.778 -8.752 -5.479 1.00 98.00 78 LEU A CA 1
ATOM 601 C C . LEU A 1 78 ? -11.770 -9.696 -4.823 1.00 98.00 78 LEU A C 1
ATOM 603 O O . LEU A 1 78 ? -12.715 -10.157 -5.469 1.00 98.00 78 LEU A O 1
ATOM 607 N N . GLY A 1 79 ? -11.606 -9.958 -3.535 1.00 97.94 79 GLY A N 1
ATOM 608 C CA . GLY A 1 79 ? -12.617 -10.722 -2.831 1.00 97.94 79 GLY A CA 1
ATOM 609 C C . GLY A 1 79 ? -12.208 -11.209 -1.462 1.00 97.94 79 GLY A C 1
ATOM 610 O O . GLY A 1 79 ? -11.243 -10.736 -0.864 1.00 97.94 79 GLY A O 1
ATOM 611 N N . SER A 1 80 ? -12.951 -12.198 -0.982 1.00 97.88 80 SER A N 1
ATOM 612 C CA . SER A 1 80 ? -12.666 -12.879 0.273 1.00 97.88 80 SER A CA 1
ATOM 613 C C . SER A 1 80 ? -12.892 -14.382 0.141 1.00 97.88 80 SER A C 1
ATOM 615 O O . SER A 1 80 ? -13.873 -14.830 -0.450 1.00 97.88 80 SER A O 1
ATOM 617 N N . VAL A 1 81 ? -11.993 -15.172 0.727 1.00 95.62 81 VAL A N 1
ATOM 618 C CA . VAL A 1 81 ? -12.125 -16.627 0.864 1.00 95.62 81 VAL A CA 1
ATOM 619 C C . VAL A 1 81 ? -12.031 -16.969 2.347 1.00 95.62 81 VAL A C 1
ATOM 621 O O . VAL A 1 81 ? -10.978 -16.840 2.973 1.00 95.62 81 VAL A O 1
ATOM 624 N N . GLY A 1 82 ? -13.153 -17.387 2.936 1.00 94.88 82 GLY A N 1
ATOM 625 C CA . GLY A 1 82 ? -13.251 -17.557 4.385 1.00 94.88 82 GLY A CA 1
ATOM 626 C C . GLY A 1 82 ? -13.088 -16.218 5.108 1.00 94.88 82 GLY A C 1
ATOM 627 O O . GLY A 1 82 ? -13.821 -15.273 4.836 1.00 94.88 82 GLY A O 1
ATOM 628 N N . ASN A 1 83 ? -12.136 -16.140 6.036 1.00 96.06 83 ASN A N 1
ATOM 629 C CA . ASN A 1 83 ? -11.810 -14.924 6.790 1.00 96.06 83 ASN A CA 1
ATOM 630 C C . ASN A 1 83 ? -10.664 -14.100 6.176 1.00 96.06 83 ASN A C 1
ATOM 632 O O . ASN A 1 83 ? -10.214 -13.144 6.808 1.00 96.06 83 ASN A O 1
ATOM 636 N N . ILE A 1 84 ? -10.171 -14.485 4.996 1.00 97.94 84 ILE A N 1
ATOM 637 C CA . ILE A 1 84 ? -9.070 -13.807 4.311 1.00 97.94 84 ILE A CA 1
ATOM 638 C C . ILE A 1 84 ? -9.646 -12.975 3.171 1.00 97.94 84 ILE A C 1
ATOM 640 O O . ILE A 1 84 ? -10.244 -13.525 2.247 1.00 97.94 84 ILE A O 1
ATOM 644 N N . SER A 1 85 ? -9.442 -11.665 3.224 1.00 98.38 85 SER A N 1
ATOM 645 C CA . SER A 1 85 ? -9.644 -10.766 2.089 1.00 98.38 85 SER A CA 1
ATOM 646 C C . SER A 1 85 ? -8.383 -10.713 1.241 1.00 98.38 85 SER A C 1
ATOM 648 O O . SER A 1 85 ? -7.275 -10.775 1.777 1.00 98.38 85 SER A O 1
ATOM 650 N N . TYR A 1 86 ? -8.550 -10.590 -0.071 1.00 98.38 86 TYR A N 1
ATOM 651 C CA . TYR A 1 86 ? -7.445 -10.507 -1.009 1.00 98.38 86 TYR A CA 1
ATOM 652 C C . TYR A 1 86 ? -7.707 -9.496 -2.127 1.00 98.38 86 TYR A C 1
ATOM 654 O O . TYR A 1 86 ? -8.852 -9.264 -2.529 1.00 98.38 86 TYR A O 1
ATOM 662 N N . ALA A 1 87 ? -6.614 -8.961 -2.657 1.00 98.25 87 ALA A N 1
ATOM 663 C CA . ALA A 1 87 ? -6.546 -8.314 -3.955 1.00 98.25 87 ALA A CA 1
ATOM 664 C C . ALA A 1 87 ? -5.340 -8.887 -4.701 1.00 98.25 87 ALA A C 1
ATOM 666 O O . ALA A 1 87 ? -4.267 -9.020 -4.122 1.00 98.25 87 ALA A O 1
ATOM 667 N N . ILE A 1 88 ? -5.524 -9.271 -5.959 1.00 98.38 88 ILE A N 1
ATOM 668 C CA . ILE A 1 88 ? -4.429 -9.636 -6.856 1.00 98.38 88 ILE A CA 1
ATOM 669 C C . ILE A 1 88 ? -4.579 -8.851 -8.144 1.00 98.38 88 ILE A C 1
ATOM 671 O O . ILE A 1 88 ? -5.649 -8.871 -8.757 1.00 98.38 88 ILE A O 1
ATOM 675 N N . THR A 1 89 ? -3.508 -8.188 -8.557 1.00 98.38 89 THR A N 1
ATOM 676 C CA . THR A 1 89 ? -3.539 -7.268 -9.690 1.00 98.38 89 THR A CA 1
ATOM 677 C C . THR A 1 89 ? -2.309 -7.449 -10.555 1.00 98.38 89 THR A C 1
ATOM 679 O O . THR A 1 89 ? -1.198 -7.529 -10.048 1.00 98.38 89 THR A O 1
ATOM 682 N N . TYR A 1 90 ? -2.512 -7.467 -11.866 1.00 98.00 90 TYR A N 1
ATOM 683 C CA . TYR A 1 90 ? -1.486 -7.150 -12.848 1.00 98.00 90 TYR A CA 1
ATOM 684 C C . TYR A 1 90 ? -1.725 -5.732 -13.367 1.00 98.00 90 TYR A C 1
ATOM 686 O O . TYR A 1 90 ? -2.865 -5.385 -13.698 1.00 98.00 90 TYR A O 1
ATOM 694 N N . PHE A 1 91 ? -0.665 -4.937 -13.458 1.00 95.81 91 PHE A N 1
ATOM 695 C CA . PHE A 1 91 ? -0.690 -3.578 -13.986 1.00 95.81 91 PHE A CA 1
ATOM 696 C C . PHE A 1 91 ? 0.426 -3.391 -15.011 1.00 95.81 91 PHE A C 1
ATOM 698 O O . PHE A 1 91 ? 1.596 -3.641 -14.723 1.00 95.81 91 PHE A O 1
ATOM 705 N N . ASP A 1 92 ? 0.038 -2.940 -16.195 1.00 93.75 92 ASP A N 1
ATOM 706 C CA . ASP A 1 92 ? 0.901 -2.618 -17.325 1.00 93.75 92 ASP A CA 1
ATOM 707 C C . ASP A 1 92 ? 1.053 -1.096 -17.398 1.00 93.75 92 ASP A C 1
ATOM 709 O O . ASP A 1 92 ? 0.094 -0.386 -17.733 1.00 93.75 92 ASP A O 1
ATOM 713 N N . TYR A 1 93 ? 2.233 -0.604 -17.015 1.00 89.88 93 TYR A N 1
ATOM 714 C CA . TYR A 1 93 ? 2.606 0.797 -17.142 1.00 89.88 93 TYR A CA 1
ATOM 715 C C . TYR A 1 93 ? 3.217 1.026 -18.519 1.00 89.88 93 TYR A C 1
ATOM 717 O O . TYR A 1 93 ? 4.361 0.654 -18.797 1.00 89.88 93 TYR A O 1
ATOM 725 N N . ASN A 1 94 ? 2.483 1.757 -19.338 1.00 84.62 94 ASN A N 1
ATOM 726 C CA . ASN A 1 94 ? 2.994 2.342 -20.560 1.00 84.62 94 ASN A CA 1
ATOM 727 C C . ASN A 1 94 ? 3.473 3.761 -20.248 1.00 84.62 94 ASN A C 1
ATOM 729 O O . ASN A 1 94 ? 2.860 4.749 -20.655 1.00 84.62 94 ASN A O 1
ATOM 733 N N . ASP A 1 95 ? 4.516 3.860 -19.431 1.00 71.19 95 ASP A N 1
ATOM 734 C CA . ASP A 1 95 ? 5.028 5.139 -18.968 1.00 71.19 95 ASP A CA 1
ATOM 735 C C . ASP A 1 95 ? 5.923 5.784 -20.038 1.00 71.19 95 ASP A C 1
ATOM 737 O O . ASP A 1 95 ? 6.989 5.289 -20.407 1.00 71.19 95 ASP A O 1
ATOM 741 N N . THR A 1 96 ? 5.470 6.921 -20.559 1.00 64.25 96 THR A N 1
ATOM 742 C CA . THR A 1 96 ? 6.215 7.692 -21.557 1.00 64.25 96 THR A CA 1
ATOM 743 C C . THR A 1 96 ? 7.305 8.578 -20.947 1.00 64.25 96 THR A C 1
ATOM 745 O O . THR A 1 96 ? 8.161 9.061 -21.691 1.00 64.25 96 THR A O 1
ATOM 748 N N . ASP A 1 97 ? 7.302 8.778 -19.623 1.00 58.81 97 ASP A N 1
ATOM 749 C CA . ASP A 1 97 ? 8.254 9.629 -18.899 1.00 58.81 97 ASP A CA 1
ATOM 750 C C . ASP A 1 97 ? 9.521 8.864 -18.444 1.00 58.81 97 ASP A C 1
ATOM 752 O O . ASP A 1 97 ? 10.571 9.478 -18.239 1.00 58.81 97 ASP A O 1
ATOM 756 N N . THR A 1 98 ? 9.501 7.525 -18.382 1.00 56.22 98 THR A N 1
ATOM 757 C CA . THR A 1 98 ? 10.656 6.662 -18.026 1.00 56.22 98 THR A CA 1
ATOM 758 C C . THR A 1 98 ? 11.519 6.264 -19.232 1.00 56.22 98 THR A C 1
ATOM 760 O O . THR A 1 98 ? 11.886 5.103 -19.432 1.00 56.22 98 THR A O 1
ATOM 763 N N . ASN A 1 99 ? 11.873 7.242 -20.074 1.00 55.31 99 ASN A N 1
ATOM 764 C CA . ASN A 1 99 ? 12.670 7.033 -21.297 1.00 55.31 99 ASN A CA 1
ATOM 765 C C . ASN A 1 99 ? 12.085 5.968 -22.259 1.00 55.31 99 ASN A C 1
ATOM 767 O O . ASN A 1 99 ? 12.811 5.433 -23.097 1.00 55.31 99 ASN A O 1
ATOM 771 N N . GLY A 1 100 ? 10.781 5.684 -22.162 1.00 58.75 100 GLY A N 1
ATOM 772 C CA . GLY A 1 100 ? 10.089 4.687 -22.983 1.00 58.75 100 GLY A CA 1
ATOM 773 C C . GLY A 1 100 ? 10.297 3.235 -22.543 1.00 58.75 100 GLY A C 1
ATOM 774 O O . GLY A 1 100 ? 10.127 2.342 -23.370 1.00 58.75 100 GLY A O 1
ATOM 775 N N . THR A 1 101 ? 10.681 2.995 -21.286 1.00 68.12 101 THR A N 1
ATOM 776 C CA . THR A 1 101 ? 10.823 1.638 -20.744 1.00 68.12 101 THR A CA 1
ATOM 777 C C . THR A 1 101 ? 9.506 1.219 -20.102 1.00 68.12 101 THR A C 1
ATOM 779 O O . THR A 1 101 ? 9.078 1.827 -19.124 1.00 68.12 101 THR A O 1
ATOM 782 N N . ASN A 1 102 ? 8.858 0.183 -20.632 1.00 83.69 102 ASN A N 1
ATOM 783 C CA . ASN A 1 102 ? 7.613 -0.306 -20.046 1.00 83.69 102 ASN A CA 1
ATOM 784 C C . ASN A 1 102 ? 7.888 -0.906 -18.664 1.00 83.69 102 ASN A C 1
ATOM 786 O O . ASN A 1 102 ? 8.792 -1.730 -18.507 1.00 83.69 102 ASN A O 1
ATOM 790 N N . LYS A 1 103 ? 7.082 -0.520 -17.672 1.00 90.12 103 LYS A N 1
ATOM 791 C CA . LYS A 1 103 ? 7.108 -1.114 -16.333 1.00 90.12 103 LYS A CA 1
ATOM 792 C C . LYS A 1 103 ? 5.882 -1.992 -16.167 1.00 90.12 103 LYS A C 1
ATOM 794 O O . LYS A 1 103 ? 4.788 -1.646 -16.585 1.00 90.12 103 LYS A O 1
ATOM 799 N N . ASN A 1 104 ? 6.035 -3.124 -15.511 1.00 93.94 104 ASN A N 1
ATOM 800 C CA . ASN A 1 104 ? 4.919 -3.987 -15.161 1.00 93.94 104 ASN A CA 1
ATOM 801 C C . ASN A 1 104 ? 4.953 -4.272 -13.665 1.00 93.94 104 ASN A C 1
ATOM 803 O O . ASN A 1 104 ? 6.019 -4.240 -13.053 1.00 93.94 104 ASN A O 1
ATOM 807 N N . LEU A 1 105 ? 3.789 -4.545 -13.085 1.00 96.06 105 LEU A N 1
ATOM 808 C CA . LEU A 1 105 ? 3.621 -4.856 -11.670 1.00 96.06 105 LEU A CA 1
ATOM 809 C C . LEU A 1 105 ? 2.653 -6.022 -11.510 1.00 96.06 105 LEU A C 1
ATOM 811 O O . LEU A 1 105 ? 1.570 -6.032 -12.095 1.00 96.06 105 LEU A O 1
ATOM 815 N N . ILE A 1 106 ? 3.027 -6.969 -10.659 1.00 98.19 106 ILE A N 1
ATOM 816 C CA . ILE A 1 106 ? 2.093 -7.872 -9.999 1.00 98.19 106 ILE A CA 1
ATOM 817 C C . ILE A 1 106 ? 2.041 -7.486 -8.525 1.00 98.19 106 ILE A C 1
ATOM 819 O O . ILE A 1 106 ? 3.070 -7.452 -7.857 1.00 98.19 106 ILE A O 1
ATOM 823 N N . ASP A 1 107 ? 0.834 -7.231 -8.041 1.00 98.50 107 ASP A N 1
ATOM 824 C CA . ASP A 1 107 ? 0.533 -6.861 -6.661 1.00 98.50 107 ASP A CA 1
ATOM 825 C C . ASP A 1 107 ? -0.366 -7.925 -6.025 1.00 98.50 107 ASP A C 1
ATOM 827 O O . ASP A 1 107 ? -1.314 -8.418 -6.652 1.00 98.50 107 ASP A O 1
ATOM 831 N N . LEU A 1 108 ? -0.046 -8.303 -4.789 1.00 98.56 108 LEU A N 1
ATOM 832 C CA . LEU A 1 108 ? -0.835 -9.213 -3.970 1.00 98.56 108 LEU A CA 1
ATOM 833 C C . LEU A 1 108 ? -1.009 -8.634 -2.570 1.00 98.56 108 LEU A C 1
ATOM 835 O O . LEU A 1 108 ? -0.074 -8.587 -1.770 1.00 98.56 108 LEU A O 1
ATOM 839 N N . VAL A 1 109 ? -2.258 -8.339 -2.236 1.00 98.44 109 VAL A N 1
ATOM 840 C CA . VAL A 1 109 ? -2.672 -7.924 -0.902 1.00 98.44 109 VAL A CA 1
ATOM 841 C C . VAL A 1 109 ? -3.456 -9.048 -0.253 1.00 98.44 109 VAL A C 1
ATOM 843 O O . VAL A 1 109 ? -4.409 -9.563 -0.837 1.00 98.44 109 VAL A O 1
ATOM 846 N N . LEU A 1 110 ? -3.104 -9.398 0.981 1.00 98.56 110 LEU A N 1
ATOM 847 C CA . LEU A 1 110 ? -3.879 -10.296 1.835 1.00 98.56 110 LEU A CA 1
ATOM 848 C C . LEU A 1 110 ? -4.187 -9.604 3.161 1.00 98.56 110 LEU A C 1
ATOM 850 O O . LEU A 1 110 ? -3.347 -8.898 3.714 1.00 98.56 110 LEU A O 1
ATOM 854 N N . SER A 1 111 ? -5.375 -9.841 3.710 1.00 98.44 111 SER A N 1
ATOM 855 C CA . SER A 1 111 ? -5.768 -9.314 5.017 1.00 98.44 111 SER A CA 1
ATOM 856 C C . SER A 1 111 ? -6.674 -10.284 5.763 1.00 98.44 111 SER A C 1
ATOM 858 O O . SER A 1 111 ? -7.529 -10.937 5.168 1.00 98.44 111 SER A O 1
ATOM 860 N N . THR A 1 112 ? -6.503 -10.387 7.078 1.00 98.44 112 THR A N 1
ATOM 861 C CA . THR A 1 112 ? -7.376 -11.178 7.956 1.00 98.44 112 THR A CA 1
ATOM 862 C C . THR A 1 112 ? -7.484 -10.527 9.327 1.00 98.44 112 THR A C 1
ATOM 864 O O . THR A 1 112 ? -6.524 -9.952 9.838 1.00 98.44 112 THR A O 1
ATOM 867 N N . SER A 1 113 ? -8.630 -10.697 9.983 1.00 97.75 113 SER A N 1
ATOM 868 C CA . SER A 1 113 ? -8.814 -10.300 11.380 1.00 97.75 113 SER A CA 1
ATOM 869 C C . SER A 1 113 ? -8.770 -11.514 12.308 1.00 97.75 113 SER A C 1
ATOM 871 O O . SER A 1 113 ? -9.456 -12.512 12.093 1.00 97.75 113 SER A O 1
ATOM 873 N N . LEU A 1 114 ? -7.958 -11.417 13.359 1.00 96.44 114 LEU A N 1
ATOM 874 C CA . LEU A 1 114 ? -7.813 -12.384 14.443 1.00 96.44 114 LEU A CA 1
ATOM 875 C C . LEU A 1 114 ? -8.226 -11.704 15.755 1.00 96.44 114 LEU A C 1
ATOM 877 O O . LEU A 1 114 ? -7.417 -11.097 16.461 1.00 96.44 114 LEU A O 1
ATOM 881 N N . GLY A 1 115 ? -9.524 -11.764 16.064 1.00 96.12 115 GLY A N 1
ATOM 882 C CA . GLY A 1 115 ? -10.098 -11.036 17.196 1.00 96.12 115 GLY A CA 1
ATOM 883 C C . GLY A 1 115 ? -9.936 -9.518 17.015 1.00 96.12 115 GLY A C 1
ATOM 884 O O . GLY A 1 115 ? -10.347 -9.003 15.979 1.00 96.12 115 GLY A O 1
ATOM 885 N N . PRO A 1 116 ? -9.346 -8.788 17.981 1.00 96.88 116 PRO A N 1
ATOM 886 C CA . PRO A 1 116 ? -9.167 -7.339 17.879 1.00 96.88 116 PRO A CA 1
ATOM 887 C C . PRO A 1 116 ? -7.944 -6.920 17.043 1.00 96.88 116 PRO A C 1
ATOM 889 O O . PRO A 1 116 ? -7.590 -5.742 17.027 1.00 96.88 116 PRO A O 1
ATOM 892 N N . THR A 1 117 ? -7.249 -7.870 16.413 1.00 98.19 117 THR A N 1
ATOM 893 C CA . THR A 1 117 ? -6.034 -7.610 15.634 1.00 98.19 117 THR A CA 1
ATOM 894 C C . THR A 1 117 ? -6.284 -7.883 14.161 1.00 98.19 117 THR A C 1
ATOM 896 O O . THR A 1 117 ? -6.734 -8.971 13.811 1.00 98.19 117 THR A O 1
ATOM 899 N N . THR A 1 118 ? -5.940 -6.932 13.299 1.00 98.38 118 THR A N 1
ATOM 900 C CA . THR A 1 118 ? -5.888 -7.145 11.848 1.00 98.38 118 THR A CA 1
ATOM 901 C C . THR A 1 118 ? -4.448 -7.393 11.418 1.00 98.38 118 THR A C 1
ATOM 903 O O . THR A 1 118 ? -3.540 -6.675 11.838 1.00 98.38 118 THR A O 1
ATOM 906 N N . LEU A 1 119 ? -4.248 -8.421 10.598 1.00 98.62 119 LEU A N 1
ATOM 907 C CA . LEU A 1 119 ? -2.990 -8.723 9.929 1.00 98.62 119 LEU A CA 1
ATOM 908 C C . LEU A 1 119 ? -3.135 -8.416 8.444 1.00 98.62 119 LEU A C 1
ATOM 910 O O . LEU A 1 119 ? -4.155 -8.766 7.852 1.00 98.62 119 LEU A O 1
ATOM 914 N N . GLY A 1 120 ? -2.110 -7.811 7.857 1.00 98.44 120 GLY A N 1
ATOM 915 C CA . GLY A 1 120 ? -2.041 -7.531 6.430 1.00 98.44 120 GLY A CA 1
ATOM 916 C C . GLY A 1 120 ? -0.691 -7.921 5.843 1.00 98.44 120 GLY A C 1
ATOM 917 O O . GLY A 1 120 ? 0.330 -7.886 6.530 1.00 98.44 120 GLY A O 1
ATOM 918 N N . LEU A 1 121 ? -0.703 -8.280 4.569 1.00 98.62 121 LEU A N 1
ATOM 919 C CA . LEU A 1 121 ? 0.467 -8.500 3.731 1.00 98.62 121 LEU A CA 1
ATOM 920 C C . LEU A 1 121 ? 0.239 -7.744 2.423 1.00 98.62 121 LEU A C 1
ATOM 922 O O . LEU A 1 121 ? -0.839 -7.862 1.847 1.00 98.62 121 LEU A O 1
ATOM 926 N N . ASN A 1 122 ? 1.251 -7.018 1.968 1.00 98.56 122 ASN A N 1
ATOM 927 C CA . ASN A 1 122 ? 1.344 -6.485 0.617 1.00 98.56 122 ASN A CA 1
ATOM 928 C C . ASN A 1 122 ? 2.626 -7.007 -0.036 1.00 98.56 122 ASN A C 1
ATOM 930 O O . ASN A 1 122 ? 3.674 -7.008 0.616 1.00 98.56 122 ASN A O 1
ATOM 934 N N . LEU A 1 123 ? 2.537 -7.463 -1.278 1.00 98.44 123 LEU A N 1
ATOM 935 C CA . LEU A 1 123 ? 3.651 -7.980 -2.060 1.00 98.44 123 LEU A CA 1
ATOM 936 C C . LEU A 1 123 ? 3.622 -7.380 -3.453 1.00 98.44 123 LEU A C 1
ATOM 938 O O . LEU A 1 123 ? 2.637 -7.539 -4.170 1.00 98.44 123 LEU A O 1
ATOM 942 N N . ASP A 1 124 ? 4.763 -6.844 -3.853 1.00 97.44 124 ASP A N 1
ATOM 943 C CA . ASP A 1 124 ? 4.968 -6.237 -5.153 1.00 97.44 124 ASP A CA 1
ATOM 944 C C . ASP A 1 124 ? 6.082 -6.991 -5.859 1.00 97.44 124 ASP A C 1
ATOM 946 O O . ASP A 1 124 ? 7.161 -7.199 -5.299 1.00 97.44 124 ASP A O 1
ATOM 950 N N . TYR A 1 125 ? 5.847 -7.355 -7.111 1.00 97.81 125 TYR A N 1
ATOM 951 C CA . TYR A 1 125 ? 6.905 -7.721 -8.037 1.00 97.81 125 TYR A CA 1
ATOM 952 C C . TYR A 1 125 ? 6.784 -6.844 -9.272 1.00 97.81 125 TYR A C 1
ATOM 954 O O . TYR A 1 125 ? 5.786 -6.915 -9.991 1.00 97.81 125 TYR A O 1
ATOM 962 N N . GLN A 1 126 ? 7.788 -6.006 -9.496 1.00 96.19 126 GLN A N 1
ATOM 963 C CA . GLN A 1 126 ? 7.827 -5.063 -10.601 1.00 96.19 126 GLN A CA 1
ATOM 964 C C . GLN A 1 126 ? 8.984 -5.393 -11.533 1.00 96.19 126 GLN A C 1
ATOM 966 O O . GLN A 1 126 ? 10.039 -5.834 -11.082 1.00 96.19 126 GLN A O 1
ATOM 971 N N . TRP A 1 127 ? 8.810 -5.175 -12.830 1.00 94.12 127 TRP A N 1
ATOM 972 C CA . TRP A 1 127 ? 9.894 -5.364 -13.788 1.00 94.12 127 TRP A CA 1
ATOM 973 C C . TRP A 1 127 ? 9.843 -4.361 -14.930 1.00 94.12 127 TRP A C 1
ATOM 975 O O . TRP A 1 127 ? 8.775 -3.909 -15.348 1.00 94.12 127 TRP A O 1
ATOM 985 N N . LEU A 1 128 ? 11.039 -4.039 -15.400 1.00 91.62 128 LEU A N 1
ATOM 986 C CA . LEU A 1 128 ? 11.341 -3.357 -16.649 1.00 91.62 128 LEU A CA 1
ATOM 987 C C . LEU A 1 128 ? 11.790 -4.415 -17.672 1.00 91.62 128 LEU A C 1
ATOM 989 O O . LEU A 1 128 ? 11.804 -5.610 -17.371 1.00 91.62 128 LEU A O 1
ATOM 993 N N . ASP A 1 129 ? 12.183 -3.995 -18.872 1.00 87.19 129 ASP A N 1
ATOM 994 C CA . ASP A 1 129 ? 12.623 -4.928 -19.921 1.00 87.19 129 ASP A CA 1
ATOM 995 C C . ASP A 1 129 ? 13.821 -5.804 -19.492 1.00 87.19 129 ASP A C 1
ATOM 997 O O . ASP A 1 129 ? 13.831 -7.004 -19.770 1.00 87.19 129 ASP A O 1
ATOM 1001 N N . ASP A 1 130 ? 14.795 -5.224 -18.780 1.00 87.94 130 ASP A N 1
ATOM 1002 C CA . ASP A 1 130 ? 16.060 -5.881 -18.408 1.00 87.94 130 ASP A CA 1
ATOM 1003 C C . ASP A 1 130 ? 16.305 -5.955 -16.887 1.00 87.94 130 ASP A C 1
ATOM 1005 O O . ASP A 1 130 ? 17.364 -6.415 -16.456 1.00 87.94 130 ASP A O 1
ATOM 1009 N N . ASP A 1 131 ? 15.356 -5.508 -16.059 1.00 92.19 131 ASP A N 1
ATOM 1010 C CA . ASP A 1 131 ? 15.549 -5.399 -14.608 1.00 92.19 131 ASP A CA 1
ATOM 1011 C C . ASP A 1 131 ? 14.265 -5.656 -13.814 1.00 92.19 131 ASP A C 1
ATOM 1013 O O . ASP A 1 131 ? 13.160 -5.568 -14.350 1.00 92.19 131 ASP A O 1
ATOM 1017 N N . SER A 1 132 ? 14.386 -5.961 -12.524 1.00 95.00 132 SER A N 1
ATOM 1018 C CA . SER A 1 132 ? 13.238 -6.223 -11.657 1.00 95.00 132 SER A CA 1
ATOM 1019 C C . SER A 1 132 ? 13.461 -5.782 -10.220 1.00 95.00 132 SER A C 1
ATOM 1021 O O . SER A 1 132 ? 14.582 -5.766 -9.724 1.00 95.00 132 SER A O 1
ATOM 1023 N N . ALA A 1 133 ? 12.358 -5.498 -9.543 1.00 97.06 133 ALA A N 1
ATOM 1024 C CA . ALA A 1 133 ? 12.310 -5.099 -8.154 1.00 97.06 133 ALA A CA 1
ATOM 1025 C C . ALA A 1 133 ? 11.205 -5.860 -7.423 1.00 97.06 133 ALA A C 1
ATOM 1027 O O . ALA A 1 133 ? 10.209 -6.276 -8.022 1.00 97.06 133 ALA A O 1
ATOM 1028 N N . TYR A 1 134 ? 11.349 -6.013 -6.113 1.00 98.12 134 TYR A N 1
ATOM 1029 C CA . TYR A 1 134 ? 10.283 -6.549 -5.279 1.00 98.12 134 TYR A CA 1
ATOM 1030 C C . TYR A 1 134 ? 10.181 -5.824 -3.946 1.00 98.12 134 TYR A C 1
ATOM 1032 O O . TYR A 1 134 ? 11.169 -5.343 -3.391 1.00 98.12 134 TYR A O 1
ATOM 1040 N N . GLY A 1 135 ? 8.961 -5.777 -3.428 1.00 98.38 135 GLY A N 1
ATOM 1041 C CA . GLY A 1 135 ? 8.626 -5.153 -2.161 1.00 98.38 135 GLY A CA 1
ATOM 1042 C C . GLY A 1 135 ? 7.722 -6.063 -1.348 1.00 98.38 135 GLY A C 1
ATOM 1043 O O . GLY A 1 135 ? 6.866 -6.764 -1.885 1.00 98.38 135 GLY A O 1
ATOM 1044 N N . ILE A 1 136 ? 7.913 -6.061 -0.036 1.00 98.62 136 ILE A N 1
ATOM 1045 C CA . ILE A 1 136 ? 7.040 -6.737 0.917 1.00 98.62 136 ILE A CA 1
ATOM 1046 C C . ILE A 1 136 ? 6.729 -5.786 2.062 1.00 98.62 136 ILE A C 1
ATOM 1048 O O . ILE A 1 136 ? 7.636 -5.203 2.649 1.00 98.62 136 ILE A O 1
ATOM 1052 N N . ALA A 1 137 ? 5.452 -5.668 2.414 1.00 98.62 137 ALA A N 1
ATOM 1053 C CA . ALA A 1 137 ? 5.006 -4.945 3.596 1.00 98.62 137 ALA A CA 1
ATOM 1054 C C . ALA A 1 137 ? 4.107 -5.831 4.462 1.00 98.62 137 ALA A C 1
ATOM 1056 O O . ALA A 1 137 ? 3.144 -6.436 3.990 1.00 98.62 137 ALA A O 1
ATOM 1057 N N . LEU A 1 138 ? 4.416 -5.890 5.753 1.00 98.69 138 LEU A N 1
ATOM 1058 C CA . LEU A 1 138 ? 3.653 -6.600 6.770 1.00 98.69 138 LEU A CA 1
ATOM 1059 C C . LEU A 1 138 ? 2.975 -5.597 7.691 1.00 98.69 138 LEU A C 1
ATOM 1061 O O . LEU A 1 138 ? 3.618 -4.686 8.210 1.00 98.69 138 LEU A O 1
ATOM 1065 N N . TYR A 1 139 ? 1.691 -5.819 7.946 1.00 98.56 139 TYR A N 1
ATOM 1066 C CA . TYR A 1 139 ? 0.862 -4.964 8.783 1.00 98.56 139 TYR A CA 1
ATOM 1067 C C . TYR A 1 139 ? 0.357 -5.750 9.989 1.00 98.56 139 TYR A C 1
ATOM 1069 O O . TYR A 1 139 ? -0.237 -6.822 9.850 1.00 98.56 139 TYR A O 1
ATOM 1077 N N . PHE A 1 140 ? 0.554 -5.192 11.180 1.00 98.50 140 PHE A N 1
ATOM 1078 C CA . PHE A 1 140 ? 0.033 -5.709 12.441 1.00 98.50 140 PHE A CA 1
ATOM 1079 C C . PHE A 1 140 ? -0.731 -4.596 13.157 1.00 98.50 140 PHE A C 1
ATOM 1081 O O . PHE A 1 140 ? -0.142 -3.613 13.601 1.00 98.50 140 PHE A O 1
ATOM 1088 N N . ILE A 1 141 ? -2.055 -4.724 13.249 1.00 98.44 141 ILE A N 1
ATOM 1089 C CA . ILE A 1 141 ? -2.944 -3.639 13.683 1.00 98.44 141 ILE A CA 1
ATOM 1090 C C . ILE A 1 141 ? -3.800 -4.115 14.868 1.00 98.44 141 ILE A C 1
ATOM 1092 O O . ILE A 1 141 ? -4.958 -4.505 14.688 1.00 98.44 141 ILE A O 1
ATOM 1096 N N . PRO A 1 142 ? -3.248 -4.134 16.092 1.00 98.38 142 PRO A N 1
ATOM 1097 C CA . PRO A 1 142 ? -3.990 -4.445 17.302 1.00 98.38 142 PRO A CA 1
ATOM 1098 C C . PRO A 1 142 ? -4.872 -3.262 17.722 1.00 98.38 142 PRO A C 1
ATOM 1100 O O . PRO A 1 142 ? -4.458 -2.099 17.660 1.00 98.38 142 PRO A O 1
ATOM 1103 N N . THR A 1 143 ? -6.072 -3.577 18.207 1.00 98.12 143 THR A N 1
ATOM 1104 C CA . THR A 1 143 ? -7.044 -2.604 18.722 1.00 98.12 143 THR A CA 1
ATOM 1105 C C . THR A 1 143 ? -7.400 -2.900 20.181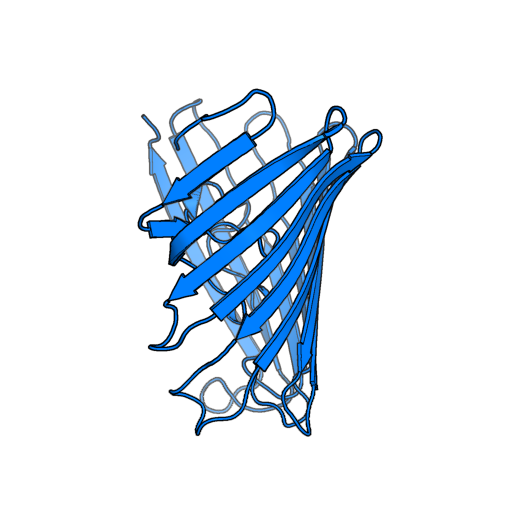 1.00 98.12 143 THR A C 1
ATOM 1107 O O . THR A 1 143 ? -7.652 -4.039 20.566 1.00 98.12 143 THR A O 1
ATOM 1110 N N . PHE A 1 144 ? -7.458 -1.858 21.006 1.00 97.50 144 PHE A N 1
ATOM 1111 C CA . PHE A 1 144 ? -7.742 -1.900 22.439 1.00 97.50 144 PHE A CA 1
ATOM 1112 C C . PHE A 1 144 ? -8.786 -0.832 22.783 1.00 97.50 144 PHE A C 1
ATOM 1114 O O . PHE A 1 144 ? -8.462 0.274 23.216 1.00 97.50 144 PHE A O 1
ATOM 1121 N N . GLY A 1 145 ? -10.063 -1.145 22.556 1.00 96.00 145 GLY A N 1
ATOM 1122 C CA . GLY A 1 145 ? -11.141 -0.171 22.722 1.00 96.00 145 GLY A CA 1
ATOM 1123 C C . GLY A 1 145 ? -10.991 0.978 21.726 1.00 96.00 145 GLY A C 1
ATOM 1124 O O . GLY A 1 145 ? -11.123 0.769 20.526 1.00 96.00 145 GLY A O 1
ATOM 1125 N N . ASN A 1 146 ? -10.706 2.181 22.219 1.00 96.81 146 ASN A N 1
ATOM 1126 C CA . ASN A 1 146 ? -10.547 3.377 21.394 1.00 96.81 146 ASN A CA 1
ATOM 1127 C C . ASN A 1 146 ? -9.093 3.688 20.992 1.00 96.81 146 ASN A C 1
ATOM 1129 O O . ASN A 1 146 ? -8.832 4.751 20.430 1.00 96.81 146 ASN A O 1
ATOM 1133 N N . LEU A 1 147 ? -8.154 2.791 21.290 1.00 98.00 147 LEU A N 1
ATOM 1134 C CA . LEU A 1 147 ? -6.754 2.880 20.890 1.00 98.00 147 LEU A CA 1
ATOM 1135 C C . LEU A 1 147 ? -6.445 1.789 19.860 1.00 98.00 147 LEU A C 1
ATOM 1137 O O . LEU A 1 147 ? -6.749 0.626 20.102 1.00 98.00 147 LEU A O 1
ATOM 1141 N N . SER A 1 148 ? -5.776 2.125 18.763 1.00 98.19 148 SER A N 1
ATOM 1142 C CA . SER A 1 148 ? -5.120 1.151 17.882 1.00 98.19 148 SER A CA 1
ATOM 1143 C C . SER A 1 148 ? -3.628 1.448 17.789 1.00 98.19 148 SER A C 1
ATOM 1145 O O . SER A 1 148 ? -3.229 2.609 17.850 1.00 98.19 148 SER A O 1
ATOM 1147 N N . VAL A 1 149 ? -2.797 0.415 17.633 1.00 98.50 149 VAL A N 1
ATOM 1148 C CA . VAL A 1 149 ? -1.335 0.578 17.491 1.00 98.50 149 VAL A CA 1
ATOM 1149 C C . VAL A 1 149 ? -0.818 -0.122 16.228 1.00 98.50 149 VAL A C 1
ATOM 1151 O O . VAL A 1 149 ? -0.122 -1.127 16.343 1.00 98.50 149 VAL A O 1
ATOM 1154 N N . PRO A 1 150 ? -1.184 0.360 15.025 1.00 98.44 150 PRO A N 1
ATOM 1155 C CA . PRO A 1 150 ? -0.605 -0.092 13.767 1.00 98.44 150 PRO A CA 1
ATOM 1156 C C . PRO A 1 150 ? 0.922 -0.170 13.807 1.00 98.44 150 PRO A C 1
ATOM 1158 O O . PRO A 1 150 ? 1.590 0.786 14.204 1.00 98.44 150 PRO A O 1
ATOM 1161 N N . ILE A 1 151 ? 1.454 -1.300 13.358 1.00 98.62 151 ILE A N 1
ATOM 1162 C CA . ILE A 1 151 ? 2.869 -1.530 13.089 1.00 98.62 151 ILE A CA 1
ATOM 1163 C C . ILE A 1 151 ? 2.978 -1.970 11.631 1.00 98.62 151 ILE A C 1
ATOM 1165 O O . ILE A 1 151 ? 2.274 -2.896 11.220 1.00 98.62 151 ILE A O 1
ATOM 1169 N N . ARG A 1 152 ? 3.856 -1.317 10.870 1.00 98.62 152 ARG A N 1
ATOM 1170 C CA . ARG A 1 152 ? 4.210 -1.691 9.499 1.00 98.62 152 ARG A CA 1
ATOM 1171 C C . ARG A 1 152 ? 5.698 -2.005 9.438 1.00 98.62 152 ARG A C 1
ATOM 1173 O O . ARG A 1 152 ? 6.503 -1.223 9.936 1.00 98.62 152 ARG A O 1
ATOM 1180 N N . LEU A 1 153 ? 6.044 -3.147 8.860 1.00 98.69 153 LEU A N 1
ATOM 1181 C CA . LEU A 1 153 ? 7.422 -3.530 8.559 1.00 98.69 153 LEU A CA 1
ATOM 1182 C C . LEU A 1 153 ? 7.529 -3.746 7.060 1.00 98.69 153 LEU A C 1
ATOM 1184 O O . LEU A 1 153 ? 6.713 -4.483 6.507 1.00 98.69 153 LEU A O 1
ATOM 1188 N N . GLU A 1 154 ? 8.513 -3.138 6.417 1.00 98.69 154 GLU A N 1
ATOM 1189 C CA . GLU A 1 154 ? 8.690 -3.261 4.973 1.00 98.69 154 GLU A CA 1
ATOM 1190 C C . GLU A 1 154 ? 10.123 -3.641 4.636 1.00 98.69 154 GLU A C 1
ATOM 1192 O O . GLU A 1 154 ? 11.056 -3.266 5.344 1.00 98.69 154 GLU A O 1
ATOM 1197 N N . TYR A 1 155 ? 10.282 -4.370 3.540 1.00 98.38 155 TYR A N 1
ATOM 1198 C CA . TYR A 1 155 ? 11.551 -4.572 2.857 1.00 98.38 155 TYR A CA 1
ATOM 1199 C C . TYR A 1 155 ? 11.323 -4.347 1.369 1.00 98.38 155 TYR A C 1
ATOM 1201 O O . TYR A 1 155 ? 10.290 -4.754 0.829 1.00 98.38 155 TYR A O 1
ATOM 1209 N N . PHE A 1 156 ? 12.282 -3.719 0.709 1.00 98.12 156 PHE A N 1
ATOM 1210 C CA . PHE A 1 156 ? 12.286 -3.569 -0.735 1.00 98.12 156 PHE A CA 1
ATOM 1211 C C . PHE A 1 156 ? 13.680 -3.837 -1.287 1.00 98.12 156 PHE A C 1
ATOM 1213 O O . PHE A 1 156 ? 14.686 -3.606 -0.617 1.00 98.12 156 PHE A O 1
ATOM 1220 N N . ASN A 1 157 ? 13.718 -4.308 -2.525 1.00 97.56 157 ASN A N 1
ATOM 1221 C CA . ASN A 1 157 ? 14.932 -4.485 -3.298 1.00 97.56 157 ASN A CA 1
ATOM 1222 C C . ASN A 1 157 ? 14.645 -4.036 -4.732 1.00 97.56 157 ASN A C 1
ATOM 1224 O O . ASN A 1 157 ? 13.756 -4.583 -5.388 1.00 97.56 157 ASN A O 1
ATOM 1228 N N . SER A 1 158 ? 15.361 -3.015 -5.188 1.00 94.69 158 SER A N 1
ATOM 1229 C CA . SER A 1 158 ? 15.295 -2.498 -6.553 1.00 94.69 158 SER A CA 1
ATOM 1230 C C . SER A 1 158 ? 16.321 -3.128 -7.479 1.00 94.69 158 SER A C 1
ATOM 1232 O O . SER A 1 158 ? 16.193 -2.943 -8.688 1.00 94.69 158 SER A O 1
ATOM 1234 N N . GLY A 1 159 ? 17.364 -3.780 -6.955 1.00 90.75 159 GLY A N 1
ATOM 1235 C CA . GLY A 1 159 ? 18.557 -4.072 -7.746 1.00 90.75 159 GLY A CA 1
ATOM 1236 C C . GLY A 1 159 ? 19.034 -2.799 -8.450 1.00 90.75 159 GLY A C 1
ATOM 1237 O O . GLY A 1 159 ? 19.162 -1.752 -7.822 1.00 90.75 159 GLY A O 1
ATOM 1238 N N . THR A 1 160 ? 19.186 -2.852 -9.772 1.00 90.25 160 THR A N 1
ATOM 1239 C CA . THR A 1 160 ? 19.569 -1.682 -10.580 1.00 90.25 160 THR A CA 1
ATOM 1240 C C . THR A 1 160 ? 18.383 -0.925 -11.198 1.00 90.25 160 THR A C 1
ATOM 1242 O O . THR A 1 160 ? 18.591 0.041 -11.933 1.00 90.25 160 THR A O 1
ATOM 1245 N N . SER A 1 161 ? 17.139 -1.319 -10.889 1.00 89.69 161 SER A N 1
ATOM 1246 C CA . SER A 1 161 ? 15.948 -0.850 -11.617 1.00 89.69 161 SER A CA 1
ATOM 1247 C C . SER A 1 161 ? 15.539 0.580 -11.267 1.00 89.69 161 SER A C 1
ATOM 1249 O O . SER A 1 161 ? 14.843 1.231 -12.044 1.00 89.69 161 SER A O 1
ATOM 1251 N N . GLY A 1 162 ? 15.930 1.058 -10.081 1.00 89.25 162 GLY A N 1
ATOM 1252 C CA . GLY A 1 162 ? 15.531 2.364 -9.551 1.00 89.25 162 GLY A CA 1
ATOM 1253 C C . GLY A 1 162 ? 14.032 2.501 -9.246 1.00 89.25 162 GLY A C 1
ATOM 1254 O O . GLY A 1 162 ? 13.532 3.621 -9.181 1.00 89.25 162 GLY A O 1
ATOM 1255 N N . ILE A 1 163 ? 13.300 1.387 -9.102 1.00 91.50 163 ILE A N 1
ATOM 1256 C CA . ILE A 1 163 ? 11.852 1.398 -8.833 1.00 91.50 163 ILE A CA 1
ATOM 1257 C C . ILE A 1 163 ? 11.534 1.869 -7.408 1.00 91.50 163 ILE A C 1
ATOM 1259 O O . ILE A 1 163 ? 10.589 2.638 -7.219 1.00 91.50 163 ILE A O 1
ATOM 1263 N N . TYR A 1 164 ? 12.299 1.423 -6.409 1.00 93.50 164 TYR A N 1
ATOM 1264 C CA . TYR A 1 164 ? 12.221 1.940 -5.043 1.00 93.50 164 TYR A CA 1
ATOM 1265 C C . TYR A 1 164 ? 13.327 2.971 -4.790 1.00 93.50 164 TYR A C 1
ATOM 1267 O O . TYR A 1 164 ? 14.150 3.259 -5.656 1.00 93.50 164 TYR A O 1
ATOM 1275 N N . LEU A 1 165 ? 13.325 3.549 -3.587 1.00 90.50 165 LEU A N 1
ATOM 1276 C CA . LEU A 1 165 ? 14.207 4.655 -3.205 1.00 90.50 165 LEU A CA 1
ATOM 1277 C C . LEU A 1 165 ? 15.709 4.354 -3.382 1.00 90.50 165 LEU A C 1
ATOM 1279 O O . LEU A 1 165 ? 16.469 5.282 -3.647 1.00 90.50 165 LEU A O 1
ATOM 1283 N N . ASP A 1 166 ? 16.118 3.095 -3.210 1.00 92.50 166 ASP A N 1
ATOM 1284 C CA . ASP A 1 166 ? 17.508 2.627 -3.294 1.00 92.50 166 ASP A CA 1
ATOM 1285 C C . ASP A 1 166 ? 17.574 1.151 -3.754 1.00 92.50 166 ASP A C 1
ATOM 1287 O O . ASP A 1 166 ? 16.524 0.527 -3.967 1.00 92.50 166 ASP A O 1
ATOM 1291 N N . GLU A 1 167 ? 18.786 0.598 -3.906 1.00 94.00 167 GLU A N 1
ATOM 1292 C CA . GLU A 1 167 ? 19.046 -0.807 -4.272 1.00 94.00 167 GLU A CA 1
ATOM 1293 C C . GLU A 1 167 ? 18.358 -1.787 -3.319 1.00 94.00 167 GLU A C 1
ATOM 1295 O O . GLU A 1 167 ? 17.669 -2.705 -3.767 1.00 94.00 167 GLU A O 1
ATOM 1300 N N . GLU A 1 168 ? 18.457 -1.556 -2.012 1.00 97.00 168 GLU A N 1
ATOM 1301 C CA . GLU A 1 168 ? 17.658 -2.243 -1.007 1.00 97.00 168 GLU A CA 1
ATOM 1302 C C . GLU A 1 168 ? 17.429 -1.384 0.234 1.00 97.00 168 GLU A C 1
ATOM 1304 O O . GLU A 1 168 ? 18.123 -0.399 0.491 1.00 97.00 168 GLU A O 1
ATOM 1309 N N . GLY A 1 169 ? 16.425 -1.761 1.019 1.00 97.62 169 GLY A N 1
ATOM 1310 C CA . GLY A 1 169 ? 16.167 -1.123 2.296 1.00 97.62 169 GLY A CA 1
ATOM 1311 C C . GLY A 1 169 ? 15.021 -1.757 3.061 1.00 97.62 169 GLY A C 1
ATOM 1312 O O . GLY A 1 169 ? 14.255 -2.575 2.546 1.00 97.62 169 GLY A O 1
ATOM 1313 N N . TYR A 1 170 ? 14.896 -1.361 4.321 1.00 98.00 170 TYR A N 1
ATOM 1314 C CA . TYR A 1 170 ? 13.793 -1.759 5.181 1.00 98.00 170 TYR A CA 1
ATOM 1315 C C . TYR A 1 170 ? 13.219 -0.564 5.928 1.00 98.00 170 TYR A C 1
ATOM 1317 O O . TYR A 1 170 ? 13.910 0.413 6.226 1.00 98.00 170 TYR A O 1
ATOM 1325 N N . THR A 1 171 ? 11.934 -0.656 6.256 1.00 98.25 171 THR A N 1
ATOM 1326 C CA . THR A 1 171 ? 11.253 0.332 7.089 1.00 98.25 171 THR A CA 1
ATOM 1327 C C . THR A 1 171 ? 10.567 -0.327 8.273 1.00 98.25 171 THR A C 1
ATOM 1329 O O . THR A 1 171 ? 10.133 -1.481 8.227 1.00 98.25 171 THR A O 1
ATOM 1332 N N . ALA A 1 172 ? 10.459 0.435 9.355 1.00 98.50 172 ALA A N 1
ATOM 1333 C CA . ALA A 1 172 ? 9.627 0.095 10.493 1.00 98.50 172 ALA A CA 1
ATOM 1334 C C . ALA A 1 172 ? 8.839 1.332 10.918 1.00 98.50 172 ALA A C 1
ATOM 1336 O O . ALA A 1 172 ? 9.422 2.356 11.275 1.00 98.50 172 ALA A O 1
ATOM 1337 N N . THR A 1 173 ? 7.515 1.228 10.910 1.00 98.56 173 THR A N 1
ATOM 1338 C CA . THR A 1 173 ? 6.603 2.310 11.285 1.00 98.56 173 THR A CA 1
ATOM 1339 C C . THR A 1 173 ? 5.688 1.858 12.414 1.00 98.56 173 THR A C 1
ATOM 1341 O O . THR A 1 173 ? 5.137 0.758 12.373 1.00 98.56 173 THR A O 1
ATOM 1344 N N . VAL A 1 174 ? 5.486 2.715 13.414 1.00 98.69 174 VAL A N 1
ATOM 1345 C CA . VAL A 1 174 ? 4.507 2.509 14.489 1.00 98.69 174 VAL A CA 1
ATOM 1346 C C . VAL A 1 174 ? 3.613 3.740 14.594 1.00 98.69 174 VAL A C 1
ATOM 1348 O O . VAL A 1 174 ? 4.116 4.858 14.722 1.00 98.69 174 VAL A O 1
ATOM 1351 N N . THR A 1 175 ? 2.294 3.531 14.586 1.00 98.50 175 THR A N 1
ATOM 1352 C CA . THR A 1 175 ? 1.314 4.626 14.516 1.00 98.50 175 THR A CA 1
ATOM 1353 C C . THR A 1 175 ? 0.215 4.512 15.577 1.00 98.50 175 THR A C 1
ATOM 1355 O O . THR A 1 175 ? -0.933 4.199 15.245 1.00 98.50 175 THR A O 1
ATOM 1358 N N . PRO A 1 176 ? 0.495 4.740 16.877 1.00 98.19 176 PRO A N 1
ATOM 1359 C CA . PRO A 1 176 ? -0.559 4.815 17.884 1.00 98.19 176 PRO A CA 1
ATOM 1360 C C . PRO A 1 176 ? -1.635 5.835 17.490 1.00 98.19 176 PRO A C 1
ATOM 1362 O O . PRO A 1 176 ? -1.359 7.010 17.241 1.00 98.19 176 PRO A O 1
ATOM 1365 N N . THR A 1 177 ? -2.878 5.367 17.470 1.00 97.94 177 THR A N 1
ATOM 1366 C CA . THR A 1 177 ? -4.064 6.129 17.084 1.00 97.94 177 THR A CA 1
ATOM 1367 C C . THR A 1 177 ? -5.101 6.049 18.192 1.00 97.94 177 THR A C 1
ATOM 1369 O O . THR A 1 177 ? -5.632 4.979 18.482 1.00 97.94 177 THR A O 1
ATOM 1372 N N . LEU A 1 178 ? -5.413 7.187 18.802 1.00 97.94 178 LEU A N 1
ATOM 1373 C CA . LEU A 1 178 ? -6.490 7.325 19.775 1.00 97.94 178 LEU A CA 1
ATOM 1374 C C . LEU A 1 178 ? -7.722 7.914 19.086 1.00 97.94 178 LEU A C 1
ATOM 1376 O O . LEU A 1 178 ? -7.610 8.912 18.378 1.00 97.94 178 LEU A O 1
ATOM 1380 N N . ARG A 1 179 ? -8.901 7.349 19.349 1.00 96.94 179 ARG A N 1
ATOM 1381 C CA . ARG A 1 179 ? -10.200 7.859 18.886 1.00 96.94 179 ARG A CA 1
ATOM 1382 C C . ARG A 1 179 ? -11.060 8.303 20.073 1.00 96.94 179 ARG A C 1
ATOM 1384 O O . ARG A 1 179 ? -11.811 7.498 20.621 1.00 96.94 179 ARG A O 1
ATOM 1391 N N . PRO A 1 180 ? -10.946 9.559 20.543 1.00 96.44 180 PRO A N 1
ATOM 1392 C CA . PRO A 1 180 ? -11.735 10.044 21.680 1.00 96.44 180 PRO A CA 1
ATOM 1393 C C . PRO A 1 180 ? -13.252 9.952 21.456 1.00 96.44 180 PRO A C 1
ATOM 1395 O O . PRO A 1 180 ? -14.005 9.770 22.410 1.00 96.44 180 PRO A O 1
ATOM 1398 N N . SER A 1 181 ? -13.690 10.059 20.201 1.00 95.44 181 SER A N 1
ATOM 1399 C CA . SER A 1 181 ? -15.061 9.816 19.753 1.00 95.44 181 SER A CA 1
ATOM 1400 C C . SER A 1 181 ? -15.060 9.107 18.396 1.00 95.44 181 SER A C 1
ATOM 1402 O O . SER A 1 181 ? -14.012 8.954 17.772 1.00 95.44 181 SER A O 1
ATOM 1404 N N . GLU A 1 182 ? -16.237 8.714 17.909 1.00 91.38 182 GLU A N 1
ATOM 1405 C CA . GLU A 1 182 ? -16.401 8.118 16.574 1.00 91.38 182 GLU A CA 1
ATOM 1406 C C . GLU A 1 182 ? -15.936 9.053 15.445 1.00 91.38 182 GLU A C 1
ATOM 1408 O O . GLU A 1 182 ? -15.447 8.594 14.418 1.00 91.38 182 GLU A O 1
ATOM 1413 N N . ASN A 1 183 ? -16.032 10.368 15.665 1.00 94.75 183 ASN A N 1
ATOM 1414 C CA . ASN A 1 183 ? -15.719 11.394 14.673 1.00 94.75 183 ASN A CA 1
ATOM 1415 C C . ASN A 1 183 ? -14.348 12.042 14.863 1.00 94.75 183 ASN A C 1
ATOM 1417 O O . ASN A 1 183 ? -14.025 12.946 14.105 1.00 94.75 183 ASN A O 1
ATOM 1421 N N . THR A 1 184 ? -13.562 11.674 15.878 1.00 95.88 184 THR A N 1
ATOM 1422 C CA . THR A 1 184 ? -12.272 12.330 16.152 1.00 95.88 184 THR A CA 1
ATOM 1423 C C . THR A 1 184 ? -11.148 11.329 16.287 1.00 95.88 184 THR A C 1
ATOM 1425 O O . THR A 1 184 ? -11.339 10.222 16.792 1.00 95.88 184 THR A O 1
ATOM 1428 N N . PHE A 1 185 ? -9.952 11.731 15.871 1.00 96.44 185 PHE A N 1
ATOM 1429 C CA . PHE A 1 185 ? -8.759 10.926 16.074 1.00 96.44 185 PHE A CA 1
ATOM 1430 C C . PHE A 1 185 ? -7.511 11.776 16.315 1.00 96.44 185 PHE A C 1
ATOM 1432 O O . PHE A 1 185 ? -7.421 12.933 15.901 1.00 96.44 185 PHE A O 1
ATOM 1439 N N . ILE A 1 186 ? -6.541 11.155 16.982 1.00 97.62 186 ILE A N 1
ATOM 1440 C CA . ILE A 1 186 ? -5.190 11.661 17.221 1.00 97.62 186 ILE A CA 1
ATOM 1441 C C . ILE A 1 186 ? -4.228 10.533 16.860 1.00 97.62 186 ILE A C 1
ATOM 1443 O O . ILE A 1 186 ? -4.345 9.444 17.424 1.00 97.62 186 ILE A O 1
ATOM 1447 N N . ARG A 1 187 ? -3.290 10.785 15.946 1.00 97.50 187 ARG A N 1
ATOM 1448 C CA . ARG A 1 187 ? -2.297 9.807 15.484 1.00 97.50 187 ARG A CA 1
ATOM 1449 C C . ARG A 1 187 ? -0.899 10.369 15.635 1.00 97.50 187 ARG A C 1
ATOM 1451 O O . ARG A 1 187 ? -0.640 11.479 15.180 1.00 97.50 187 ARG A O 1
ATOM 1458 N N . LEU A 1 188 ? -0.008 9.603 16.250 1.00 98.19 188 LEU A N 1
ATOM 1459 C CA . LEU A 1 188 ? 1.431 9.844 16.192 1.00 98.19 188 LEU A CA 1
ATOM 1460 C C . LEU A 1 188 ? 2.029 8.727 15.353 1.00 98.19 188 LEU A C 1
ATOM 1462 O O . LEU A 1 188 ? 1.800 7.570 15.667 1.00 98.19 188 LEU A O 1
ATOM 1466 N N . ASP A 1 189 ? 2.779 9.075 14.323 1.00 98.06 189 ASP A N 1
ATOM 1467 C CA . ASP A 1 189 ? 3.457 8.157 13.418 1.00 98.06 189 ASP A CA 1
ATOM 1468 C C . ASP A 1 189 ? 4.961 8.333 13.590 1.00 98.06 189 ASP A C 1
ATOM 1470 O O . ASP A 1 189 ? 5.460 9.458 13.518 1.00 98.06 189 ASP A O 1
ATOM 1474 N N . VAL A 1 190 ? 5.670 7.247 13.878 1.00 98.44 190 VAL A N 1
ATOM 1475 C CA . VAL A 1 190 ? 7.131 7.232 13.949 1.00 98.44 190 VAL A CA 1
ATOM 1476 C C . VAL A 1 190 ? 7.620 6.162 12.994 1.00 98.44 190 VAL A C 1
ATOM 1478 O O . VAL A 1 190 ? 7.276 4.992 13.155 1.00 98.44 190 VAL A O 1
ATOM 1481 N N . SER A 1 191 ? 8.425 6.571 12.019 1.00 97.88 191 SER A N 1
ATOM 1482 C CA . SER A 1 191 ? 8.952 5.703 10.975 1.00 97.88 191 SER A CA 1
ATOM 1483 C C . SER A 1 191 ? 10.468 5.780 10.927 1.00 97.88 191 SER A C 1
ATOM 1485 O O . SER A 1 191 ? 11.036 6.870 10.900 1.00 97.88 191 SER A O 1
ATOM 1487 N N . PHE A 1 192 ? 11.107 4.622 10.871 1.00 98.12 192 PHE A N 1
ATOM 1488 C CA . PHE A 1 192 ? 12.522 4.454 10.579 1.00 98.12 192 PHE A CA 1
ATOM 1489 C C . PHE A 1 192 ? 12.667 3.827 9.193 1.00 98.12 192 PHE A C 1
ATOM 1491 O O . PHE A 1 192 ? 11.903 2.922 8.854 1.00 98.12 192 PHE A O 1
ATOM 1498 N N . ILE A 1 193 ? 13.623 4.307 8.408 1.00 97.81 193 ILE A N 1
ATOM 1499 C CA . ILE A 1 193 ? 14.058 3.701 7.149 1.00 97.81 193 ILE A CA 1
ATOM 1500 C C . ILE A 1 193 ? 15.577 3.570 7.180 1.00 97.81 193 ILE A C 1
ATOM 1502 O O . ILE A 1 193 ? 16.247 4.485 7.653 1.00 97.81 193 ILE A O 1
ATOM 1506 N N . SER A 1 194 ? 16.086 2.451 6.679 1.00 97.94 194 SER A N 1
ATOM 1507 C CA . SER A 1 194 ? 17.505 2.219 6.414 1.00 97.94 194 SER A CA 1
ATOM 1508 C C . SER A 1 194 ? 17.644 1.601 5.028 1.00 97.94 194 SER A C 1
ATOM 1510 O O . SER A 1 194 ? 16.830 0.755 4.643 1.00 97.94 194 SER A O 1
ATOM 1512 N N . THR A 1 195 ? 18.629 2.073 4.280 1.00 97.25 195 THR A N 1
ATOM 1513 C CA . THR A 1 195 ? 18.937 1.687 2.902 1.00 97.25 195 THR A CA 1
ATOM 1514 C C . THR A 1 195 ? 20.389 1.219 2.793 1.00 97.25 195 THR A C 1
ATOM 1516 O O . THR A 1 195 ? 21.117 1.249 3.782 1.00 97.25 195 THR A O 1
ATOM 1519 N N . GLU A 1 196 ? 20.809 0.737 1.624 1.00 93.62 196 GLU A N 1
ATOM 1520 C CA . GLU A 1 196 ? 22.197 0.302 1.398 1.00 93.62 196 GLU A CA 1
ATOM 1521 C C . GLU A 1 196 ? 23.151 1.487 1.172 1.00 93.62 196 GLU A C 1
ATOM 1523 O O . GLU A 1 196 ? 24.310 1.446 1.588 1.00 93.62 196 GLU A O 1
ATOM 1528 N N . ASN A 1 197 ? 22.662 2.552 0.536 1.00 93.81 197 ASN A N 1
ATOM 1529 C CA . ASN A 1 197 ? 23.433 3.729 0.157 1.00 93.81 197 ASN A CA 1
ATOM 1530 C C . ASN A 1 197 ? 22.980 4.999 0.894 1.00 93.81 197 ASN A C 1
ATOM 1532 O O . ASN A 1 197 ? 21.853 5.107 1.381 1.00 93.81 197 ASN A O 1
ATOM 1536 N N . ASP A 1 198 ? 23.855 6.012 0.886 1.00 94.19 198 ASP A N 1
ATOM 1537 C CA . ASP A 1 198 ? 23.660 7.322 1.522 1.00 94.19 198 ASP A CA 1
ATOM 1538 C C . ASP A 1 198 ? 22.621 8.205 0.792 1.00 94.19 198 ASP A C 1
ATOM 1540 O O . ASP A 1 198 ? 22.944 9.248 0.204 1.00 94.19 198 ASP A O 1
ATOM 1544 N N . VAL A 1 199 ? 21.347 7.821 0.822 1.00 91.88 199 VAL A N 1
ATOM 1545 C CA . VAL A 1 199 ? 20.265 8.549 0.133 1.00 91.88 199 VAL A CA 1
ATOM 1546 C C . VAL A 1 199 ? 19.704 9.728 0.943 1.00 91.88 199 VAL A C 1
ATOM 1548 O O . VAL A 1 199 ? 18.944 10.540 0.407 1.00 91.88 199 VAL A O 1
ATOM 1551 N N . PHE A 1 200 ? 20.107 9.896 2.213 1.00 92.88 200 PHE A N 1
ATOM 1552 C CA . PHE A 1 200 ? 19.614 10.957 3.109 1.00 92.88 200 PHE A CA 1
ATOM 1553 C C . PHE A 1 200 ? 20.622 12.081 3.377 1.00 92.88 200 PHE A C 1
ATOM 1555 O O . PHE A 1 200 ? 20.573 12.741 4.414 1.00 92.88 200 PHE A O 1
ATOM 1562 N N . GLY A 1 201 ? 21.491 12.369 2.405 1.00 81.88 201 GLY A N 1
ATOM 1563 C CA . GLY A 1 201 ? 22.429 13.490 2.491 1.00 81.88 201 GLY A CA 1
ATOM 1564 C C . GLY A 1 201 ? 23.648 13.186 3.360 1.00 81.88 201 GLY A C 1
ATOM 1565 O O . GLY A 1 201 ? 24.000 14.027 4.180 1.00 81.88 201 GLY A O 1
ATOM 1566 N N . SER A 1 202 ? 24.281 12.033 3.094 1.00 91.25 202 SER A N 1
ATOM 1567 C CA . SER A 1 202 ? 25.413 11.386 3.795 1.00 91.25 202 SER A CA 1
ATOM 1568 C C . SER A 1 202 ? 25.063 10.382 4.894 1.00 91.25 202 SER A C 1
ATOM 1570 O O . SER A 1 202 ? 25.949 10.011 5.653 1.00 91.25 202 SER A O 1
ATOM 1572 N N . GLU A 1 203 ? 23.802 9.983 5.003 1.00 94.06 203 GLU A N 1
ATOM 1573 C CA . GLU A 1 203 ? 23.358 8.921 5.907 1.00 94.06 203 GLU A CA 1
ATOM 1574 C C . GLU A 1 203 ? 22.525 7.924 5.090 1.00 94.06 203 GLU A C 1
ATOM 1576 O O . GLU A 1 203 ? 21.816 8.326 4.153 1.00 94.06 203 GLU A O 1
ATOM 1581 N N . ASP A 1 204 ? 22.607 6.651 5.459 1.00 95.25 204 ASP A N 1
ATOM 1582 C CA . ASP A 1 204 ? 21.843 5.525 4.911 1.00 95.25 204 ASP A CA 1
ATOM 1583 C C . ASP A 1 204 ? 20.553 5.262 5.707 1.00 95.25 204 ASP A C 1
ATOM 1585 O O . ASP A 1 204 ? 19.729 4.431 5.329 1.00 95.25 204 ASP A O 1
ATOM 1589 N N . ASP A 1 205 ? 20.325 6.002 6.795 1.00 97.31 205 ASP A N 1
ATOM 1590 C CA . ASP A 1 205 ? 19.123 5.900 7.607 1.00 97.31 205 ASP A CA 1
ATOM 1591 C C . ASP A 1 205 ? 18.442 7.242 7.888 1.00 97.31 205 ASP A C 1
ATOM 1593 O O . ASP A 1 205 ? 19.016 8.333 7.807 1.00 97.31 205 ASP A O 1
ATOM 1597 N N . LYS A 1 206 ? 17.148 7.161 8.204 1.00 96.94 206 LYS A N 1
ATOM 1598 C CA . LYS A 1 206 ? 16.362 8.312 8.632 1.00 96.94 206 LYS A CA 1
ATOM 1599 C C . LYS A 1 206 ? 15.222 7.901 9.545 1.00 96.94 206 LYS A C 1
ATOM 1601 O O . LYS A 1 206 ? 14.402 7.044 9.220 1.00 96.94 206 LYS A O 1
ATOM 1606 N N . THR A 1 207 ? 15.077 8.630 10.649 1.00 97.75 207 THR A N 1
ATOM 1607 C CA . THR A 1 207 ? 13.863 8.601 11.474 1.00 97.75 207 THR A CA 1
ATOM 1608 C C . THR A 1 207 ? 12.986 9.813 11.176 1.00 97.75 207 THR A C 1
ATOM 1610 O O . THR A 1 207 ? 13.447 10.954 11.194 1.00 97.75 207 THR A O 1
ATOM 1613 N N . THR A 1 208 ? 11.699 9.578 10.939 1.00 97.12 208 THR A N 1
ATOM 1614 C CA . THR A 1 208 ? 10.683 10.614 10.734 1.00 97.12 208 THR A CA 1
ATOM 1615 C C . THR A 1 208 ? 9.569 10.450 11.761 1.00 97.12 208 THR A C 1
ATOM 1617 O O . THR A 1 208 ? 9.181 9.333 12.091 1.00 97.12 208 THR A O 1
ATOM 1620 N N . ALA A 1 209 ? 9.040 11.566 12.261 1.00 97.62 209 ALA A N 1
ATOM 1621 C CA . ALA A 1 209 ? 7.866 11.579 13.123 1.00 97.62 209 ALA A CA 1
ATOM 1622 C C . ALA A 1 209 ? 6.809 12.540 12.569 1.00 97.62 209 ALA A C 1
ATOM 1624 O O . ALA A 1 209 ? 7.144 13.635 12.115 1.00 97.62 209 ALA A O 1
ATOM 1625 N N . SER A 1 210 ? 5.540 12.139 12.618 1.00 96.62 210 SER A N 1
ATOM 1626 C CA . SER A 1 210 ? 4.392 12.940 12.185 1.00 96.62 210 SER A CA 1
ATOM 1627 C C . SER A 1 210 ? 3.264 12.871 13.207 1.00 96.62 210 SER A C 1
ATOM 1629 O O . SER A 1 210 ? 2.994 11.822 13.781 1.00 96.62 210 SER A O 1
ATOM 1631 N N . LEU A 1 211 ? 2.589 13.996 13.434 1.00 97.00 211 LEU A N 1
ATOM 1632 C CA . LEU A 1 211 ? 1.397 14.077 14.274 1.00 97.00 211 LEU A CA 1
ATOM 1633 C C . LEU A 1 211 ? 0.222 14.505 13.405 1.00 97.00 211 LEU A C 1
ATOM 1635 O O . LEU A 1 211 ? 0.321 15.491 12.677 1.00 97.00 211 LEU A O 1
ATOM 1639 N N . GLU A 1 212 ? -0.902 13.815 13.541 1.00 96.81 212 GLU A N 1
ATOM 1640 C CA . GLU A 1 212 ? -2.128 14.161 12.841 1.00 96.81 212 GLU A CA 1
ATOM 1641 C C . GLU A 1 212 ? -3.326 14.177 13.796 1.00 96.81 212 GLU A C 1
ATOM 1643 O O . GLU A 1 212 ? -3.495 13.314 14.660 1.00 96.81 212 GLU A O 1
ATOM 1648 N N . LEU A 1 213 ? -4.162 15.197 13.629 1.00 96.31 213 LEU A N 1
ATOM 1649 C CA . LEU A 1 213 ? -5.408 15.403 14.352 1.00 96.31 213 LEU A CA 1
ATOM 1650 C C . LEU A 1 213 ? -6.516 15.507 13.313 1.00 96.31 213 LEU A C 1
ATOM 1652 O O . LEU A 1 213 ? -6.392 16.301 12.379 1.00 96.31 213 LEU A O 1
ATOM 1656 N N . GLY A 1 214 ? -7.594 14.747 13.474 1.00 94.06 214 GLY A N 1
ATOM 1657 C CA . GLY A 1 214 ? -8.652 14.725 12.470 1.00 94.06 214 GLY A CA 1
ATOM 1658 C C . GLY A 1 214 ? -10.057 14.678 13.035 1.00 94.06 214 GLY A C 1
ATOM 1659 O O . GLY A 1 214 ? -10.295 14.240 14.165 1.00 94.06 214 GLY A O 1
ATOM 1660 N N . PHE A 1 215 ? -10.981 15.147 12.197 1.00 93.81 215 PHE A N 1
ATOM 1661 C CA . PHE A 1 215 ? -12.419 15.087 12.400 1.00 93.81 215 PHE A CA 1
ATOM 1662 C C . PHE A 1 215 ? -13.085 14.506 11.145 1.00 93.81 215 PHE A C 1
ATOM 1664 O O . PHE A 1 215 ? -12.838 15.002 10.046 1.00 93.81 215 PHE A O 1
ATOM 1671 N N . THR A 1 216 ? -13.920 13.479 11.298 1.00 87.31 216 THR A N 1
ATOM 1672 C CA . THR A 1 216 ? -14.657 12.828 10.200 1.00 87.31 216 THR A CA 1
ATOM 1673 C C . THR A 1 216 ? -16.156 13.112 10.324 1.00 87.31 216 THR A C 1
ATOM 1675 O O . THR A 1 216 ? -16.722 12.936 11.405 1.00 87.31 216 THR A O 1
ATOM 1678 N N . PHE A 1 217 ? -16.787 13.559 9.233 1.00 81.69 217 PHE A N 1
ATOM 1679 C CA . PHE A 1 217 ? -18.203 13.959 9.165 1.00 81.69 217 PHE A CA 1
ATOM 1680 C C . PHE A 1 217 ? -19.104 12.825 8.679 1.00 81.69 217 PHE A C 1
ATOM 1682 O O . PHE A 1 217 ? -18.639 12.050 7.814 1.00 81.69 217 PHE A O 1
#

Radius of gyration: 18.31 Å; Cα contacts (8 Å, |Δi|>4): 592; chains: 1; bounding box: 52×33×46 Å

Foldseek 3Di:
DDDPDVQKDKDFAKDADPFDDAALPCVPGLFNDDDLQCVLDDGIFGWMKMWGPPDVFKIWMKIWTQDQNDTKIKTWMWG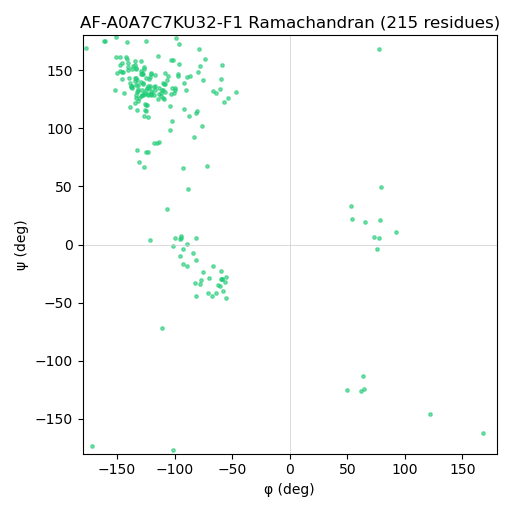DDVQKTKIWMKIWDCHPPPVRWIKIKIWIKIWGDDDQKIKIKIKIWMDTPPFIKIKIKIWIWGDDPQKIKIKIKMKIARCPPPSTLARIKIKIKIWIWGDPDPFKIKIKIWMKMAAPDDSPPRGRIDIDIDIDIGGHD

Nearest PDB structures (foldseek):
  6ehe-assembly1_A  TM=6.820E-01  e=2.078E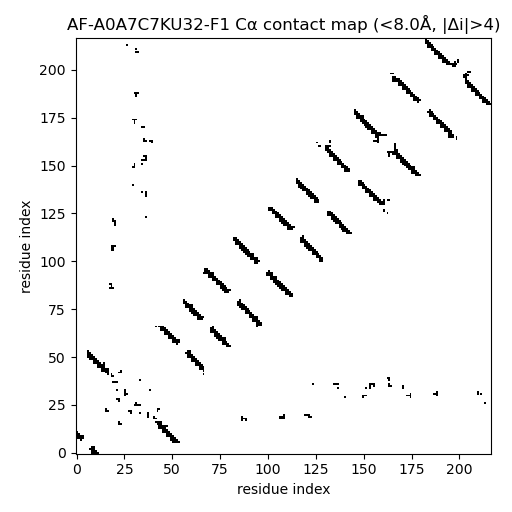-03  Vibrio cholerae O395
  4gf4-assembly1_A  TM=6.428E-01  e=1.066E-02  Pseudomonas putida BIRD-1
  5fvn-assembly2_D  TM=5.257E-01  e=6.034E-02  Enterobacter cloacae
  2vqi-assembly2_B-2  TM=5.905E-01  e=1.041E-01  Escherichia coli